Protein AF-A0A914XAK3-F1 (afdb_monomer)

Foldseek 3Di:
DDDWDKFADDDDDDDDPDDDDDPDPPPCVCVVDDDDAFFDDADQLFADQLQPVQVVFGKDKAWPAAAFDPPDPPGDGDTDIDITHDQLTGKHKDWLLNAALDDDVPDDRGDPVNDDSVLRIATEDEQEDPPVQAQAQALAADDLVSQVVSCVVNNHAAAAHEYEYEFNLLVCGSPNCSLQVHPCSNDADPVPSGGAGGGTYAHDLNNLVCCCVPHHYSAYEYCHSDNRGSRDDSNGTSSNVQSVVGHMYTHTHPD

Solvent-accessible surface area (backbone atoms only — not comparable to full-atom values): 14936 Å² total; per-residue (Å²): 133,88,77,87,43,74,50,70,74,85,72,91,74,80,92,70,99,66,87,81,76,93,74,79,73,57,99,58,58,67,78,79,49,88,86,72,77,35,68,59,84,84,45,76,70,49,62,68,72,56,30,80,78,49,67,77,49,59,44,42,81,45,75,76,40,79,46,72,45,86,93,47,90,85,64,45,74,43,79,44,67,50,74,47,67,56,77,88,43,64,48,31,66,44,36,26,55,71,42,63,86,68,84,56,90,88,60,80,72,44,47,64,92,71,58,57,71,72,58,58,40,41,52,41,48,78,44,70,56,60,74,92,46,35,81,47,74,26,62,46,50,45,42,56,67,55,54,52,54,48,26,75,76,75,46,74,74,53,67,53,23,28,38,34,39,37,34,53,34,54,80,28,66,87,36,58,42,66,43,41,27,24,96,51,58,79,45,51,37,90,88,79,52,41,59,71,53,39,18,30,34,23,49,20,47,72,26,50,56,47,39,55,76,73,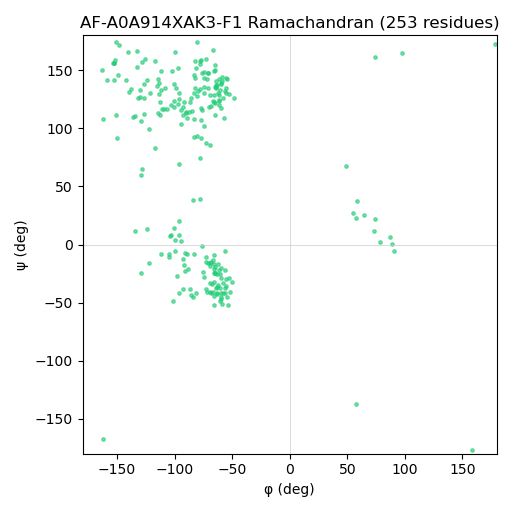36,43,62,28,27,44,25,11,24,33,94,42,44,43,20,36,75,65,43,93,90,66,35,40,57,45,60,38,18,68,71,63,28,37,34,35,26,28,43,72,104

Structure (mmCIF, N/CA/C/O backbone):
data_AF-A0A914XAK3-F1
#
_entry.id   AF-A0A914XAK3-F1
#
loop_
_atom_site.group_PDB
_atom_site.id
_atom_site.type_symbol
_atom_site.label_atom_id
_atom_site.label_alt_id
_atom_site.label_comp_id
_atom_site.label_asym_id
_atom_site.label_entity_id
_atom_site.label_seq_id
_atom_site.pdbx_PDB_ins_code
_atom_site.Cartn_x
_atom_site.Cartn_y
_atom_site.Cartn_z
_atom_site.occupancy
_atom_site.B_iso_or_equiv
_atom_site.auth_seq_id
_atom_site.auth_comp_id
_atom_site.auth_asym_id
_atom_site.auth_atom_id
_atom_site.pdbx_PDB_model_num
ATOM 1 N N . MET A 1 1 ? -26.786 5.198 -4.420 1.00 30.64 1 MET A N 1
ATOM 2 C CA . MET A 1 1 ? -26.666 3.847 -5.009 1.00 30.64 1 MET A CA 1
ATOM 3 C C . MET A 1 1 ? -25.263 3.366 -4.694 1.00 30.64 1 MET A C 1
ATOM 5 O O . MET A 1 1 ? -24.329 3.897 -5.277 1.00 30.64 1 MET A O 1
ATOM 9 N N . SER A 1 2 ? -25.117 2.474 -3.712 1.00 28.25 2 SER A N 1
ATOM 10 C CA . SER A 1 2 ? -23.830 1.848 -3.384 1.00 28.25 2 SER A CA 1
ATOM 11 C C . SER A 1 2 ? -23.398 0.983 -4.574 1.00 28.25 2 SER A C 1
ATOM 13 O O . SER A 1 2 ? -24.175 0.147 -5.040 1.00 28.25 2 SER A O 1
ATOM 15 N N . ARG A 1 3 ? -22.217 1.256 -5.138 1.00 35.81 3 ARG A N 1
ATOM 16 C CA . ARG A 1 3 ? -21.560 0.369 -6.104 1.00 35.81 3 ARG A CA 1
ATOM 17 C C . ARG A 1 3 ? -20.682 -0.571 -5.284 1.00 35.81 3 ARG A C 1
ATOM 19 O O . ARG A 1 3 ? -19.723 -0.107 -4.681 1.00 35.81 3 ARG A O 1
ATOM 26 N N . ALA A 1 4 ? -21.011 -1.859 -5.255 1.00 37.16 4 ALA A N 1
ATOM 27 C CA . ALA A 1 4 ? -20.112 -2.864 -4.703 1.00 37.16 4 ALA A CA 1
ATOM 28 C C . ALA A 1 4 ? -18.912 -3.010 -5.651 1.00 37.16 4 ALA A C 1
ATOM 30 O O . ALA A 1 4 ? -19.090 -3.347 -6.824 1.00 37.16 4 ALA A O 1
ATOM 31 N N . VAL A 1 5 ? -17.711 -2.708 -5.161 1.00 46.41 5 VAL A N 1
ATOM 32 C CA . VAL A 1 5 ? -16.455 -2.923 -5.886 1.00 46.41 5 VAL A CA 1
ATOM 33 C C . VAL A 1 5 ? -15.841 -4.204 -5.337 1.00 46.41 5 VAL A C 1
ATOM 35 O O . VAL A 1 5 ? -15.549 -4.297 -4.146 1.00 46.41 5 VAL A O 1
ATOM 38 N N . LEU A 1 6 ? -15.682 -5.210 -6.196 1.00 41.47 6 LEU A N 1
ATOM 39 C CA . LEU A 1 6 ? -14.951 -6.427 -5.862 1.00 41.47 6 LEU A CA 1
ATOM 40 C C . LEU A 1 6 ? -13.487 -6.217 -6.243 1.00 41.47 6 LEU A C 1
ATOM 42 O O . LEU A 1 6 ? -13.166 -6.097 -7.426 1.00 41.47 6 LEU A O 1
ATOM 46 N N . LEU A 1 7 ? -12.610 -6.183 -5.244 1.00 45.34 7 LEU A N 1
ATOM 47 C CA . LEU A 1 7 ? -11.170 -6.162 -5.464 1.00 45.34 7 LEU A CA 1
ATOM 48 C C . LEU A 1 7 ? -10.701 -7.587 -5.761 1.00 45.34 7 LEU A C 1
ATOM 50 O O . LEU A 1 7 ? -11.041 -8.527 -5.042 1.00 45.34 7 LEU A O 1
ATOM 54 N N . THR A 1 8 ? -9.908 -7.775 -6.811 1.00 43.12 8 THR A N 1
ATOM 55 C CA . THR A 1 8 ? -9.228 -9.049 -7.060 1.00 43.12 8 THR A CA 1
ATOM 56 C C . THR A 1 8 ? -7.782 -8.762 -7.428 1.00 43.12 8 THR A C 1
ATOM 58 O O . THR A 1 8 ? -7.510 -8.248 -8.511 1.00 43.12 8 THR A O 1
ATOM 61 N N . ALA A 1 9 ? -6.848 -9.117 -6.547 1.00 43.09 9 ALA A N 1
ATOM 62 C CA . ALA A 1 9 ? -5.445 -9.232 -6.922 1.00 43.09 9 ALA A CA 1
ATOM 63 C C . ALA A 1 9 ? -5.278 -10.524 -7.739 1.00 43.09 9 ALA A C 1
ATOM 65 O O . ALA A 1 9 ? -5.294 -11.628 -7.194 1.00 43.09 9 ALA A O 1
ATOM 66 N N . ILE A 1 10 ? -5.182 -10.413 -9.067 1.00 38.62 10 ILE A N 1
ATOM 67 C CA . ILE A 1 10 ? -4.944 -11.580 -9.928 1.00 38.62 10 ILE A CA 1
ATOM 68 C C . ILE A 1 10 ? -3.447 -11.909 -9.896 1.00 38.62 10 ILE A C 1
ATOM 70 O O . ILE A 1 10 ? -2.663 -11.390 -10.687 1.00 38.62 10 ILE A O 1
ATOM 74 N N . LEU A 1 11 ? -3.055 -12.810 -8.997 1.00 34.03 11 LEU A N 1
ATOM 75 C CA . LEU A 1 11 ? -1.806 -13.568 -9.094 1.00 34.03 11 LEU A CA 1
ATOM 76 C C . LEU A 1 11 ? -2.099 -14.888 -9.821 1.00 34.03 11 LEU A C 1
ATOM 78 O O . LEU A 1 11 ? -2.959 -15.663 -9.406 1.00 34.03 11 LEU A O 1
ATOM 82 N N . PHE A 1 12 ? -1.403 -15.148 -10.932 1.00 30.34 12 PHE A N 1
ATOM 83 C CA . PHE A 1 12 ? -1.502 -16.424 -11.645 1.00 30.34 12 PHE A CA 1
ATOM 84 C C . PHE A 1 12 ? -0.964 -17.560 -10.760 1.00 30.34 12 PHE A C 1
ATOM 86 O O . PHE A 1 12 ? 0.231 -17.639 -10.484 1.00 30.34 12 PHE A O 1
ATOM 93 N N . VAL A 1 13 ? -1.863 -18.446 -10.323 1.00 34.53 13 VAL A N 1
ATOM 94 C CA . VAL A 1 13 ? -1.562 -19.618 -9.489 1.00 34.53 13 VAL A CA 1
ATOM 95 C C . VAL A 1 13 ? -1.062 -20.779 -10.353 1.00 34.53 13 VAL A C 1
ATOM 97 O O . VAL A 1 13 ? -1.644 -21.107 -11.389 1.00 34.53 13 VAL A O 1
ATOM 100 N N . GLY A 1 14 ? 0.012 -21.427 -9.893 1.00 35.03 14 GLY A N 1
ATOM 101 C CA . GLY A 1 14 ? 0.484 -22.708 -10.410 1.00 35.03 14 GLY A CA 1
ATOM 102 C C . GLY A 1 14 ? -0.571 -23.807 -10.259 1.00 35.03 14 GLY A C 1
ATOM 103 O O . GLY A 1 14 ? -1.261 -23.904 -9.249 1.00 35.03 14 GLY A O 1
ATOM 104 N N . ALA A 1 15 ? -0.699 -24.645 -11.285 1.00 33.25 15 ALA A N 1
ATOM 105 C CA . ALA A 1 15 ? -1.691 -25.708 -11.341 1.00 33.25 15 ALA A CA 1
ATOM 106 C C . ALA A 1 15 ? -1.530 -26.708 -10.180 1.00 33.25 15 ALA A C 1
ATOM 108 O O . ALA A 1 15 ? -0.531 -27.421 -10.101 1.00 33.25 15 ALA A O 1
ATOM 109 N N . SER A 1 16 ? -2.547 -26.808 -9.323 1.00 36.56 16 SER A N 1
ATOM 110 C CA . SER A 1 16 ? -2.731 -27.940 -8.414 1.00 36.56 16 SER A CA 1
ATOM 111 C C . SER A 1 16 ? -3.979 -28.710 -8.830 1.00 36.56 16 SER A C 1
ATOM 113 O O . SER A 1 16 ? -5.074 -28.155 -8.924 1.00 36.56 16 SER A O 1
ATOM 115 N N . ALA A 1 17 ? -3.796 -29.998 -9.117 1.00 43.12 17 ALA A N 1
ATOM 116 C CA . ALA A 1 17 ? -4.856 -30.932 -9.460 1.00 43.12 17 ALA A CA 1
ATOM 117 C C . ALA A 1 17 ? -5.600 -31.369 -8.187 1.00 43.12 17 ALA A C 1
ATOM 119 O O . ALA A 1 17 ? -5.414 -32.481 -7.699 1.00 43.12 17 ALA A O 1
ATOM 120 N N . ALA A 1 18 ? -6.435 -30.489 -7.636 1.00 36.88 18 ALA A N 1
ATOM 121 C CA . ALA A 1 18 ? -7.419 -30.846 -6.618 1.00 36.88 18 ALA A CA 1
ATOM 122 C C . ALA A 1 18 ? -8.839 -30.674 -7.192 1.00 36.88 18 ALA A C 1
ATOM 124 O O . ALA A 1 18 ? -9.092 -29.707 -7.914 1.00 36.88 18 ALA A O 1
ATOM 125 N N . PRO A 1 19 ? -9.779 -31.597 -6.916 1.00 42.25 19 PRO A N 1
ATOM 126 C CA . PRO A 1 19 ? -11.143 -31.487 -7.417 1.00 42.25 19 PRO A CA 1
ATOM 127 C C . PRO A 1 19 ? -11.866 -30.314 -6.736 1.00 42.25 19 PRO A C 1
ATOM 129 O O . PRO A 1 19 ? -12.031 -30.292 -5.518 1.00 42.25 19 PRO A O 1
ATOM 132 N N . LEU A 1 20 ? -12.291 -29.338 -7.542 1.00 45.34 20 LEU A N 1
ATOM 133 C CA . LEU A 1 20 ? -13.086 -28.185 -7.114 1.00 45.34 20 LEU A CA 1
ATOM 134 C C . LEU A 1 20 ? -14.436 -28.648 -6.533 1.00 45.34 20 LEU A C 1
ATOM 136 O O . LEU A 1 20 ? -15.205 -29.334 -7.206 1.00 45.34 20 LEU A O 1
ATOM 140 N N . GLN A 1 21 ? -14.733 -28.256 -5.291 1.00 43.47 21 GLN A N 1
ATOM 141 C CA . GLN A 1 21 ? -16.073 -28.351 -4.694 1.00 43.47 21 GLN A CA 1
ATOM 142 C C . GLN A 1 21 ? -16.995 -27.261 -5.288 1.00 43.47 21 GLN A C 1
ATOM 144 O O . GLN A 1 21 ? -16.511 -26.180 -5.634 1.00 43.47 21 GLN A O 1
ATOM 149 N N . PRO A 1 22 ? -18.316 -27.496 -5.424 1.00 46.56 22 PRO A N 1
ATOM 150 C CA . PRO A 1 22 ? -19.200 -26.604 -6.163 1.00 46.56 22 PRO A CA 1
ATOM 151 C C . PRO A 1 22 ? -19.662 -25.420 -5.304 1.00 46.56 22 PRO A C 1
ATOM 153 O O . PRO A 1 22 ? -20.693 -25.465 -4.643 1.00 46.56 22 PRO A O 1
ATOM 156 N N . GLY A 1 23 ? -18.911 -24.326 -5.386 1.00 47.41 23 GLY A N 1
ATOM 157 C CA . GLY A 1 23 ? -19.429 -22.965 -5.280 1.00 47.41 23 GLY A CA 1
ATOM 158 C C . GLY A 1 23 ? -19.160 -22.285 -6.615 1.00 47.41 23 GLY A C 1
ATOM 159 O O . GLY A 1 23 ? -18.113 -21.675 -6.801 1.00 47.41 23 GLY A O 1
ATOM 160 N N . THR A 1 24 ? -20.028 -22.488 -7.608 1.00 45.69 24 THR A N 1
ATOM 161 C CA . THR A 1 24 ? -19.793 -21.983 -8.967 1.00 45.69 24 THR A CA 1
ATOM 162 C C . THR A 1 24 ? -19.973 -20.472 -9.012 1.00 45.69 24 THR A C 1
ATOM 164 O O . THR A 1 24 ? -21.041 -19.967 -9.354 1.00 45.69 24 THR A O 1
ATOM 167 N N . ILE A 1 25 ? -18.899 -19.744 -8.728 1.00 51.88 25 ILE A N 1
ATOM 168 C CA . ILE A 1 25 ? -18.665 -18.450 -9.355 1.00 51.88 25 ILE A CA 1
ATOM 169 C C . ILE A 1 25 ? -18.666 -18.732 -10.867 1.00 51.88 25 ILE A C 1
ATOM 171 O O . ILE A 1 25 ? -17.795 -19.441 -11.372 1.00 51.88 25 ILE A O 1
ATOM 175 N N . SER A 1 26 ? -19.709 -18.286 -11.579 1.00 54.38 26 SER A N 1
ATOM 176 C CA . SER A 1 26 ? -19.828 -18.463 -13.035 1.00 54.38 26 SER A CA 1
ATOM 177 C C . SER A 1 26 ? -18.519 -18.045 -13.695 1.00 54.38 26 SER A C 1
ATOM 179 O O . SER A 1 26 ? -18.104 -16.919 -13.483 1.00 54.38 26 SER A O 1
ATOM 181 N N . GLN A 1 27 ? -17.877 -18.880 -14.518 1.00 59.97 27 GLN A N 1
ATOM 182 C CA . GLN A 1 27 ? -16.571 -18.569 -15.140 1.00 59.97 27 GLN A CA 1
ATOM 183 C C . GLN A 1 27 ? -16.548 -17.265 -15.975 1.00 59.97 27 GLN A C 1
ATOM 185 O O . GLN A 1 27 ? -15.497 -16.844 -16.460 1.00 59.97 27 GLN A O 1
ATOM 190 N N . THR A 1 28 ? -17.699 -16.613 -16.147 1.00 68.00 28 THR A N 1
ATOM 191 C CA . THR A 1 28 ? -17.892 -15.374 -16.895 1.00 68.00 28 THR A CA 1
ATOM 192 C C . THR A 1 28 ? -18.540 -14.247 -16.086 1.00 68.00 28 THR A C 1
ATOM 194 O O . THR A 1 28 ? -18.981 -13.281 -16.701 1.00 68.00 28 THR A O 1
ATOM 197 N N . TRP A 1 29 ? -18.638 -14.331 -14.752 1.00 69.12 29 TRP A N 1
ATOM 198 C CA . TRP A 1 29 ? -19.256 -13.275 -13.922 1.00 69.12 29 TRP A CA 1
ATOM 199 C C . TRP A 1 29 ? -18.669 -11.885 -14.218 1.00 69.12 29 TRP A C 1
ATOM 201 O O . TRP A 1 29 ? -19.408 -10.922 -14.399 1.00 69.12 29 TRP A O 1
ATOM 211 N N . TRP A 1 30 ? -17.348 -11.824 -14.403 1.00 73.94 30 TRP A N 1
ATOM 212 C CA . TRP A 1 30 ? -16.592 -10.616 -14.725 1.00 73.94 30 TRP A CA 1
ATOM 213 C C . TRP A 1 30 ? -16.999 -9.976 -16.060 1.00 73.94 30 TRP A C 1
ATOM 215 O O . TRP A 1 30 ? -16.804 -8.782 -16.240 1.00 73.94 30 TRP A O 1
ATOM 225 N N . ARG A 1 31 ? -17.611 -10.725 -16.994 1.00 79.19 31 ARG A N 1
ATOM 226 C CA . ARG A 1 31 ? -18.107 -10.177 -18.275 1.00 79.19 31 ARG A CA 1
ATOM 227 C C . ARG A 1 31 ? -19.310 -9.253 -18.107 1.00 79.19 31 ARG A C 1
ATOM 229 O O . ARG A 1 31 ? -19.658 -8.539 -19.043 1.00 79.19 31 ARG A O 1
ATOM 236 N N . HIS A 1 32 ? -19.963 -9.301 -16.950 1.00 83.94 32 HIS A N 1
ATOM 237 C CA . HIS A 1 32 ? -21.088 -8.437 -16.600 1.00 83.94 32 HIS A CA 1
ATOM 238 C C . HIS A 1 32 ? -20.682 -7.323 -15.626 1.00 83.94 32 HIS A C 1
ATOM 240 O O . HIS A 1 32 ? -21.547 -6.597 -15.139 1.00 83.94 32 HIS A O 1
ATOM 246 N N . CYS A 1 33 ? -19.384 -7.184 -15.353 1.00 82.75 33 CYS A N 1
ATOM 247 C CA . CYS A 1 33 ? -18.815 -6.175 -14.474 1.00 82.75 33 CYS A CA 1
ATOM 248 C C . CYS A 1 33 ? -17.888 -5.248 -15.267 1.00 82.75 33 CYS A C 1
ATOM 250 O O . CYS A 1 33 ? -17.367 -5.605 -16.323 1.00 82.75 33 CYS A O 1
ATOM 252 N N . GLU A 1 34 ? -17.667 -4.055 -14.729 1.00 85.81 34 GLU A N 1
ATOM 253 C CA . GLU A 1 34 ? -16.548 -3.215 -15.140 1.00 85.81 34 GLU A CA 1
ATOM 254 C C . GLU A 1 34 ? -15.290 -3.713 -14.420 1.00 85.81 34 GLU A C 1
ATOM 256 O O . GLU A 1 34 ? -15.307 -3.899 -13.203 1.00 85.81 34 GLU A O 1
ATOM 261 N N . LEU A 1 35 ? -14.221 -3.973 -15.174 1.00 84.44 35 LEU A N 1
ATOM 262 C CA . LEU A 1 35 ? -12.917 -4.309 -14.609 1.00 84.44 35 LEU A CA 1
ATOM 263 C C . LEU A 1 35 ? -12.094 -3.029 -14.507 1.00 84.44 35 LEU A C 1
ATOM 265 O O . LEU A 1 35 ? -11.774 -2.420 -15.527 1.00 84.44 35 LEU A O 1
ATOM 269 N N . LEU A 1 36 ? -11.766 -2.642 -13.278 1.00 85.12 36 LEU A N 1
ATOM 270 C CA . LEU A 1 36 ? -10.930 -1.482 -12.995 1.00 85.12 36 LEU A CA 1
ATOM 271 C C . LEU A 1 36 ? -9.488 -1.937 -12.790 1.00 85.12 36 LEU A C 1
ATOM 273 O O . LEU A 1 36 ? -9.212 -2.808 -11.965 1.00 85.12 36 LEU A O 1
ATOM 277 N N . ASP A 1 37 ? -8.572 -1.343 -13.551 1.00 85.69 37 ASP A N 1
ATOM 278 C CA . ASP A 1 37 ? -7.144 -1.526 -13.329 1.00 85.69 37 ASP A CA 1
ATOM 279 C C . ASP A 1 37 ? -6.670 -0.577 -12.227 1.00 85.69 37 ASP A C 1
ATOM 281 O O . ASP A 1 37 ? -6.573 0.643 -12.412 1.00 85.69 37 ASP A O 1
ATOM 285 N N . MET A 1 38 ? -6.371 -1.170 -11.078 1.00 87.25 38 MET A N 1
ATOM 286 C CA . MET A 1 38 ? -5.862 -0.471 -9.909 1.00 87.25 38 MET A CA 1
ATOM 287 C C . MET A 1 38 ? -4.330 -0.525 -9.800 1.00 87.25 38 MET A C 1
ATOM 289 O O . MET A 1 38 ? -3.766 -0.129 -8.785 1.00 87.25 38 MET A O 1
ATOM 293 N N . THR A 1 39 ? -3.627 -1.018 -10.816 1.00 87.81 39 THR A N 1
ATOM 294 C CA . THR A 1 39 ? -2.175 -1.202 -10.767 1.00 87.81 39 THR A CA 1
ATOM 295 C C . THR A 1 39 ? -1.455 -0.070 -11.490 1.00 87.81 39 THR A C 1
ATOM 297 O O . THR A 1 39 ? -1.849 0.361 -12.575 1.00 87.81 39 THR A O 1
ATOM 300 N N . TYR A 1 40 ? -0.363 0.419 -10.907 1.00 86.56 40 TYR A N 1
ATOM 301 C CA . TYR A 1 40 ? 0.550 1.298 -11.626 1.00 86.56 40 TYR A CA 1
ATOM 302 C C . TYR A 1 40 ? 1.520 0.494 -12.493 1.00 86.56 40 TYR A C 1
ATOM 304 O O . TYR A 1 40 ? 2.020 -0.557 -12.095 1.00 86.56 40 TYR A O 1
ATOM 312 N N . SER A 1 41 ? 1.844 1.018 -13.678 1.00 87.31 41 SER A N 1
ATOM 313 C CA . SER A 1 41 ? 2.895 0.432 -14.515 1.00 87.31 41 SER A CA 1
ATOM 314 C C . SER A 1 41 ? 4.247 0.492 -13.805 1.00 87.31 41 SER A C 1
ATOM 316 O O . SER A 1 41 ? 4.653 1.560 -13.349 1.00 87.31 41 SER A O 1
ATOM 318 N N . LEU A 1 42 ? 4.955 -0.638 -13.769 1.00 88.50 42 LEU A N 1
ATOM 319 C CA . LEU A 1 42 ? 6.314 -0.707 -13.240 1.00 88.50 42 LEU A CA 1
ATOM 320 C C . LEU A 1 42 ? 7.329 -0.276 -14.302 1.00 88.50 42 LEU A C 1
ATOM 322 O O . LEU A 1 42 ? 7.328 -0.769 -15.433 1.00 88.50 42 LEU A O 1
ATOM 326 N N . SER A 1 43 ? 8.217 0.629 -13.916 1.00 87.00 43 SER A N 1
ATOM 327 C CA . SER A 1 43 ? 9.337 1.106 -14.724 1.00 87.00 43 SER A CA 1
ATOM 328 C C . SER A 1 43 ? 10.494 1.541 -13.824 1.00 87.00 43 SER A C 1
ATOM 330 O O . SER A 1 43 ? 10.367 1.613 -12.604 1.00 87.00 43 SER A O 1
ATOM 332 N N . ASN A 1 44 ? 11.627 1.883 -14.430 1.00 85.75 44 ASN A N 1
ATOM 333 C CA . ASN A 1 44 ? 12.753 2.512 -13.735 1.00 85.75 44 ASN A CA 1
ATOM 334 C C . ASN A 1 44 ? 12.440 3.925 -13.194 1.00 85.75 44 ASN A C 1
ATOM 336 O O . ASN A 1 44 ? 13.252 4.483 -12.465 1.00 85.75 44 ASN A O 1
ATOM 340 N N . GLU A 1 45 ? 11.292 4.502 -13.556 1.00 84.19 45 GLU A N 1
ATOM 341 C CA . GLU A 1 45 ? 10.799 5.806 -13.089 1.00 84.19 45 GLU A CA 1
ATOM 342 C C . GLU A 1 45 ? 9.756 5.658 -11.969 1.00 84.19 45 GLU A C 1
ATOM 344 O O . GLU A 1 45 ? 9.296 6.646 -11.398 1.00 84.19 45 GLU A O 1
ATOM 349 N N . THR A 1 46 ? 9.356 4.422 -11.657 1.00 87.38 46 THR A N 1
ATOM 350 C CA . THR A 1 46 ? 8.436 4.143 -10.556 1.00 87.38 46 THR A CA 1
ATOM 351 C C . THR A 1 46 ? 9.045 4.607 -9.237 1.00 87.38 46 THR A C 1
ATOM 353 O O . THR A 1 46 ? 10.208 4.335 -8.937 1.00 87.38 46 THR A O 1
ATOM 356 N N . THR A 1 47 ? 8.240 5.324 -8.452 1.00 86.62 47 THR A N 1
ATOM 357 C CA . THR A 1 47 ? 8.683 5.906 -7.185 1.00 86.62 47 THR A CA 1
ATOM 358 C C . THR A 1 47 ? 9.080 4.820 -6.185 1.00 86.62 47 THR A C 1
ATOM 360 O O . THR A 1 47 ? 8.388 3.816 -6.022 1.00 86.62 47 THR A O 1
ATOM 363 N N . ILE A 1 48 ? 10.196 5.055 -5.495 1.00 84.31 48 ILE A N 1
ATOM 364 C CA . ILE A 1 48 ? 10.757 4.185 -4.459 1.00 84.31 48 ILE A CA 1
ATOM 365 C C . ILE A 1 48 ? 10.695 4.915 -3.121 1.00 84.31 48 ILE A C 1
ATOM 367 O O . ILE A 1 48 ? 10.971 6.113 -3.057 1.00 84.31 48 ILE A O 1
ATOM 371 N N . VAL A 1 49 ? 10.413 4.189 -2.035 1.00 82.19 49 VAL A N 1
ATOM 372 C CA . VAL A 1 49 ? 10.612 4.721 -0.681 1.00 82.19 49 VAL A CA 1
ATOM 373 C C . VAL A 1 49 ? 12.105 5.037 -0.515 1.00 82.19 49 VAL A C 1
ATOM 375 O O . VAL A 1 49 ? 12.919 4.114 -0.617 1.00 82.19 49 VAL A O 1
ATOM 378 N N . PRO A 1 50 ? 12.508 6.292 -0.239 1.00 79.94 50 PRO A N 1
ATOM 379 C CA . PRO A 1 50 ? 13.898 6.729 -0.384 1.00 79.94 50 PRO A CA 1
ATOM 380 C C . PRO A 1 50 ? 14.831 6.277 0.759 1.00 79.94 50 PRO A C 1
ATOM 382 O O . PRO A 1 50 ? 15.730 6.990 1.185 1.00 79.94 50 PRO A O 1
ATOM 385 N N . ILE A 1 51 ? 14.675 5.053 1.258 1.00 80.62 51 ILE A N 1
ATOM 386 C CA . ILE A 1 51 ? 15.563 4.452 2.253 1.00 80.62 51 ILE A CA 1
ATOM 387 C C . ILE A 1 51 ? 16.912 4.120 1.599 1.00 80.62 51 ILE A C 1
ATOM 389 O O . ILE A 1 51 ? 16.978 3.515 0.528 1.00 80.62 51 ILE A O 1
ATOM 393 N N . LYS A 1 52 ? 18.020 4.450 2.278 1.00 73.94 52 LYS A N 1
ATOM 394 C CA . LYS A 1 52 ? 19.401 4.323 1.758 1.00 73.94 52 LYS A CA 1
ATOM 395 C C . LYS A 1 52 ? 19.743 2.949 1.160 1.00 73.94 52 LYS A C 1
ATOM 397 O O . LYS A 1 52 ? 20.579 2.858 0.261 1.00 73.94 52 LYS A O 1
ATOM 402 N N . ASN A 1 53 ? 19.158 1.873 1.683 1.00 75.75 53 ASN A N 1
ATOM 403 C CA . ASN A 1 53 ? 19.380 0.521 1.165 1.00 75.75 53 ASN A CA 1
ATOM 404 C C . ASN A 1 53 ? 18.412 0.126 0.042 1.00 75.75 53 ASN A C 1
ATOM 406 O O . ASN A 1 53 ? 18.760 -0.763 -0.723 1.00 75.75 53 ASN A O 1
ATOM 410 N N . TYR A 1 54 ? 17.256 0.783 -0.080 1.00 76.75 54 TYR A N 1
ATOM 411 C CA . TYR A 1 54 ? 16.229 0.474 -1.081 1.00 76.75 54 TYR A CA 1
ATOM 412 C C . TYR A 1 54 ? 16.563 1.107 -2.430 1.00 76.75 54 TYR A C 1
ATOM 414 O O . TYR A 1 54 ? 16.511 0.440 -3.456 1.00 76.75 54 TYR A O 1
ATOM 422 N N . ILE A 1 55 ? 17.043 2.357 -2.426 1.00 74.06 55 ILE A N 1
ATOM 423 C CA . ILE A 1 55 ? 17.445 3.091 -3.644 1.00 74.06 55 ILE A CA 1
ATOM 424 C C . ILE A 1 55 ? 18.516 2.334 -4.460 1.00 74.06 55 ILE A C 1
ATOM 426 O O . ILE A 1 55 ? 18.663 2.547 -5.659 1.00 74.06 55 ILE A O 1
ATOM 430 N N . LYS A 1 56 ? 19.263 1.418 -3.830 1.00 79.06 56 LYS A N 1
ATOM 431 C CA . LYS A 1 56 ? 20.278 0.587 -4.497 1.00 79.06 56 LYS A CA 1
ATOM 432 C C . LYS A 1 56 ? 19.695 -0.481 -5.427 1.00 79.06 56 LYS A C 1
ATOM 434 O O . LYS A 1 56 ? 20.453 -1.036 -6.216 1.00 79.06 56 LYS A O 1
ATOM 439 N N . TYR A 1 57 ? 18.404 -0.783 -5.311 1.00 83.81 57 TYR A N 1
ATOM 440 C CA . TYR A 1 57 ? 17.740 -1.865 -6.033 1.00 83.81 57 TYR A CA 1
ATOM 441 C C . TYR A 1 57 ? 16.484 -1.344 -6.751 1.00 83.81 57 TYR A C 1
ATOM 443 O O . TYR A 1 57 ? 15.368 -1.713 -6.381 1.00 83.81 57 TYR A O 1
ATOM 451 N N . PRO A 1 58 ? 16.633 -0.451 -7.750 1.00 85.00 58 PRO A N 1
ATOM 452 C CA . PRO A 1 58 ? 15.498 0.011 -8.537 1.00 85.00 58 PRO A CA 1
ATOM 453 C C . PRO A 1 58 ? 14.917 -1.126 -9.385 1.00 85.00 58 PRO A C 1
ATOM 455 O O . PRO A 1 58 ? 15.543 -2.172 -9.575 1.00 85.00 58 PRO A O 1
ATOM 458 N N . PHE A 1 59 ? 13.730 -0.898 -9.946 1.00 89.81 59 PHE A N 1
ATOM 459 C CA . PHE A 1 59 ? 13.209 -1.794 -10.966 1.00 89.81 59 PHE A CA 1
ATOM 460 C C . PHE A 1 59 ? 14.070 -1.739 -12.224 1.00 89.81 59 PHE A C 1
ATOM 462 O O . PHE A 1 59 ? 14.317 -0.674 -12.795 1.00 89.81 59 PHE A O 1
ATOM 469 N N . GLU A 1 60 ? 14.481 -2.910 -12.690 1.00 91.44 60 GLU A N 1
ATOM 470 C CA . GLU A 1 60 ? 15.260 -3.062 -13.910 1.00 91.44 60 GLU A CA 1
ATOM 471 C C . GLU A 1 60 ? 14.576 -4.068 -14.823 1.00 91.44 60 GLU A C 1
ATOM 473 O O . GLU A 1 60 ? 14.358 -5.206 -14.424 1.00 91.44 60 GLU A O 1
ATOM 478 N N . LEU A 1 61 ? 14.299 -3.684 -16.070 1.00 91.50 61 LEU A N 1
ATOM 479 C CA . LEU A 1 61 ? 13.853 -4.597 -17.121 1.00 91.50 61 LEU A CA 1
ATOM 480 C C . LEU A 1 61 ? 14.949 -4.703 -18.180 1.00 91.50 61 LEU A C 1
ATOM 482 O O . LEU A 1 61 ? 15.214 -3.754 -18.916 1.00 91.50 61 LEU A O 1
ATOM 486 N N . THR A 1 62 ? 15.585 -5.868 -18.276 1.00 93.00 62 THR A N 1
ATOM 487 C CA . THR A 1 62 ? 16.620 -6.135 -19.281 1.00 93.00 62 THR A CA 1
ATOM 488 C C . THR A 1 62 ? 16.071 -7.069 -20.357 1.00 93.00 62 THR A C 1
ATOM 490 O O . THR A 1 62 ? 15.781 -8.231 -20.054 1.00 93.00 62 THR A O 1
ATOM 493 N N . PRO A 1 63 ? 15.967 -6.629 -21.623 1.00 93.00 63 PRO A N 1
ATOM 494 C CA . PRO A 1 63 ? 15.654 -7.528 -22.725 1.00 93.00 63 PRO A CA 1
ATOM 495 C C . PRO A 1 63 ? 16.747 -8.596 -22.871 1.00 93.00 63 PRO A C 1
ATOM 497 O O . PRO A 1 63 ? 17.930 -8.275 -22.956 1.00 93.00 63 PRO A O 1
ATOM 500 N N . LEU A 1 64 ? 16.350 -9.865 -22.910 1.00 93.06 64 LEU A N 1
ATOM 501 C CA . LEU A 1 64 ? 17.213 -11.003 -23.238 1.00 93.06 64 LEU A CA 1
ATOM 502 C C . LEU A 1 64 ? 17.150 -11.321 -24.734 1.00 93.06 64 LEU A C 1
ATOM 504 O O . LEU A 1 64 ? 18.163 -11.632 -25.352 1.00 93.06 64 LEU A O 1
ATOM 508 N N . VAL A 1 65 ? 15.958 -11.202 -25.320 1.00 91.38 65 VAL A N 1
ATOM 509 C CA . VAL A 1 65 ? 15.723 -11.266 -26.765 1.00 91.38 65 VAL A CA 1
ATOM 510 C C . VAL A 1 65 ? 14.729 -10.173 -27.119 1.00 91.38 65 VAL A C 1
ATOM 512 O O . VAL A 1 65 ? 13.726 -10.023 -26.428 1.00 91.38 65 VAL A O 1
ATOM 515 N N . LYS A 1 66 ? 14.988 -9.408 -28.180 1.00 92.75 66 LYS A N 1
ATOM 516 C CA . LYS A 1 66 ? 14.048 -8.413 -28.707 1.00 92.75 66 LYS A CA 1
ATOM 517 C C . LYS A 1 66 ? 14.254 -8.256 -30.207 1.00 92.75 66 LYS A C 1
ATOM 519 O O . LYS A 1 66 ? 15.085 -7.459 -30.638 1.00 92.75 66 LYS A O 1
ATOM 524 N N . GLY A 1 67 ? 13.522 -9.028 -31.001 1.00 91.94 67 GLY A N 1
ATOM 525 C CA . GLY A 1 67 ? 13.624 -8.955 -32.455 1.00 91.94 67 GLY A CA 1
ATOM 526 C C . GLY A 1 67 ? 13.147 -10.204 -33.181 1.00 91.94 67 GLY A C 1
ATOM 527 O O . GLY A 1 67 ? 12.676 -11.166 -32.577 1.00 91.94 67 GLY A O 1
ATOM 528 N N . MET A 1 68 ? 13.294 -10.163 -34.503 1.00 90.69 68 MET A N 1
ATOM 529 C CA . MET A 1 68 ? 13.052 -11.308 -35.378 1.00 90.69 68 MET A CA 1
ATOM 530 C C . MET A 1 68 ? 14.057 -12.417 -35.067 1.00 90.69 68 MET A C 1
ATOM 532 O O . MET A 1 68 ? 15.249 -12.136 -34.931 1.00 90.69 68 MET A O 1
ATOM 536 N N . VAL A 1 69 ? 13.592 -13.662 -34.973 1.00 85.19 69 VAL A N 1
ATOM 537 C CA . VAL A 1 69 ? 14.453 -14.831 -34.752 1.00 85.19 69 VAL A CA 1
ATOM 538 C C . VAL A 1 69 ? 14.847 -15.431 -36.106 1.00 85.19 69 VAL A C 1
ATOM 540 O O . VAL A 1 69 ? 13.984 -15.988 -36.789 1.00 85.19 69 VAL A O 1
ATOM 543 N N . PRO A 1 70 ? 16.128 -15.357 -36.518 1.00 82.81 70 PRO A N 1
ATOM 544 C CA . PRO A 1 70 ? 16.552 -15.918 -37.796 1.00 82.81 70 PRO A CA 1
ATOM 545 C C . PRO A 1 70 ? 16.380 -17.443 -37.825 1.00 82.81 70 PRO A C 1
ATOM 547 O O . PRO A 1 70 ? 16.745 -18.130 -36.871 1.00 82.81 70 PRO A O 1
ATOM 550 N N . GLY A 1 71 ? 15.877 -17.983 -38.938 1.00 80.94 71 GLY A N 1
ATOM 551 C CA . GLY A 1 71 ? 15.835 -19.432 -39.184 1.00 80.94 71 GLY A CA 1
ATOM 552 C C . GLY A 1 71 ? 14.610 -20.178 -38.637 1.00 80.94 71 GLY A C 1
ATOM 553 O O . GLY A 1 71 ? 14.565 -21.402 -38.745 1.00 80.94 71 GLY A O 1
ATOM 554 N N . VAL A 1 72 ? 13.607 -19.477 -38.097 1.00 78.44 72 VAL A N 1
ATOM 555 C CA . VAL A 1 72 ? 12.304 -20.063 -37.731 1.00 78.44 72 VAL A CA 1
ATOM 556 C C . VAL A 1 72 ? 11.307 -19.835 -38.879 1.00 78.44 72 VAL A C 1
ATOM 558 O O . VAL A 1 72 ? 11.189 -18.699 -39.340 1.00 78.44 72 VAL A O 1
ATOM 561 N N . PRO A 1 73 ? 10.575 -20.864 -39.359 1.00 68.81 73 PRO A N 1
ATOM 562 C CA . PRO A 1 73 ? 9.552 -20.679 -40.388 1.00 68.81 73 PRO A CA 1
ATOM 563 C C . PRO A 1 73 ? 8.519 -19.621 -39.970 1.00 68.81 73 PRO A C 1
ATOM 565 O O . PRO A 1 73 ? 8.017 -19.667 -38.849 1.00 68.81 73 PRO A O 1
ATOM 568 N N . ASN A 1 74 ? 8.176 -18.713 -40.890 1.00 73.69 74 ASN A N 1
ATOM 569 C CA . ASN A 1 74 ? 7.258 -17.574 -40.710 1.00 73.69 74 ASN A CA 1
ATOM 570 C C . ASN A 1 74 ? 7.786 -16.380 -39.895 1.00 73.69 74 ASN A C 1
ATOM 572 O O . ASN A 1 74 ? 6.966 -15.604 -39.413 1.00 73.69 74 ASN A O 1
ATOM 576 N N . ASP A 1 75 ? 9.109 -16.207 -39.767 1.00 69.94 75 ASP A N 1
ATOM 577 C CA . ASP A 1 75 ? 9.731 -14.988 -39.225 1.00 69.94 75 ASP A CA 1
ATOM 578 C C . ASP A 1 75 ? 9.088 -14.541 -37.899 1.00 69.94 75 ASP A C 1
ATOM 580 O O . ASP A 1 75 ? 8.396 -13.529 -37.793 1.00 69.94 75 ASP A O 1
ATOM 584 N N . TYR A 1 76 ? 9.285 -15.342 -36.855 1.00 84.81 76 TYR A N 1
ATOM 585 C CA . TYR A 1 76 ? 8.708 -15.064 -35.546 1.00 84.81 76 TYR A CA 1
ATOM 586 C C . TYR A 1 76 ? 9.447 -13.912 -34.837 1.00 84.81 76 TYR A C 1
ATOM 588 O O . TYR A 1 76 ? 10.677 -13.927 -34.718 1.00 84.81 76 TYR A O 1
ATOM 596 N N . TYR A 1 77 ? 8.700 -12.926 -34.327 1.00 89.94 77 TYR A N 1
ATOM 597 C CA . TYR A 1 77 ? 9.224 -11.879 -33.445 1.00 89.94 77 TYR A CA 1
ATOM 598 C C . TYR A 1 77 ? 9.200 -12.357 -31.992 1.00 89.94 77 TYR A C 1
ATOM 600 O O . TYR A 1 77 ? 8.137 -12.673 -31.456 1.00 89.94 77 TYR A O 1
ATOM 608 N N . LEU A 1 78 ? 10.358 -12.366 -31.331 1.00 91.19 78 LEU A N 1
ATOM 609 C CA . LEU A 1 78 ? 10.486 -12.760 -29.932 1.00 91.19 78 LEU A CA 1
ATOM 610 C C . LEU A 1 78 ? 10.887 -11.562 -29.067 1.00 91.19 78 LEU A C 1
ATOM 612 O O . LEU A 1 78 ? 11.873 -10.876 -29.345 1.00 91.19 78 LEU A O 1
ATOM 616 N N . HIS A 1 79 ? 10.142 -11.353 -27.980 1.00 92.81 79 HIS A N 1
ATOM 617 C CA . HIS A 1 79 ? 10.513 -10.437 -26.908 1.00 92.81 79 HIS A CA 1
ATOM 618 C C . HIS A 1 79 ? 10.473 -11.174 -25.570 1.00 92.81 79 HIS A C 1
ATOM 620 O O . HIS A 1 79 ? 9.413 -11.580 -25.106 1.00 92.81 79 HIS A O 1
ATOM 626 N N . VAL A 1 80 ? 11.645 -11.366 -24.974 1.00 93.62 80 VAL A N 1
ATOM 627 C CA . VAL A 1 80 ? 11.831 -11.997 -23.663 1.00 93.62 80 VAL A CA 1
ATOM 628 C C . VAL A 1 80 ? 12.719 -11.077 -22.852 1.00 93.62 80 VAL A C 1
ATOM 630 O O . VAL A 1 80 ? 13.755 -10.638 -23.348 1.00 93.62 80 VAL A O 1
ATOM 633 N N . GLY A 1 81 ? 12.339 -10.797 -21.611 1.00 93.38 81 GLY A N 1
ATOM 634 C CA . GLY A 1 81 ? 13.129 -9.998 -20.682 1.00 93.38 81 GLY A CA 1
ATOM 635 C C . GLY A 1 81 ? 13.365 -10.728 -19.367 1.00 93.38 81 GLY A C 1
ATOM 636 O O . GLY A 1 81 ? 12.624 -11.641 -19.012 1.00 93.38 81 GLY A O 1
ATOM 637 N N . LYS A 1 82 ? 14.394 -10.298 -18.641 1.00 94.75 82 LYS A N 1
ATOM 638 C CA . LYS A 1 82 ? 14.522 -10.510 -17.195 1.00 9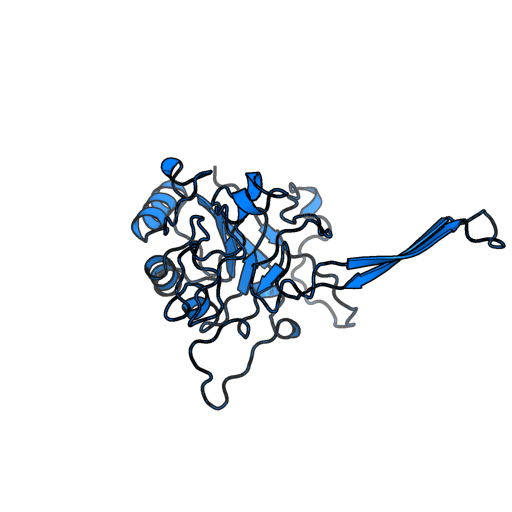4.75 82 LYS A CA 1
ATOM 639 C C . LYS A 1 82 ? 14.159 -9.211 -16.488 1.00 94.75 82 LYS A C 1
ATOM 641 O O . LYS A 1 82 ? 14.431 -8.139 -17.033 1.00 94.75 82 LYS A O 1
ATOM 646 N N . PHE A 1 83 ? 13.619 -9.304 -15.280 1.00 92.69 83 PHE A N 1
ATOM 647 C CA . PHE A 1 83 ? 13.433 -8.135 -14.431 1.00 92.69 83 PHE A CA 1
ATOM 648 C C . PHE A 1 83 ? 14.023 -8.341 -13.033 1.00 92.69 83 PHE A C 1
ATOM 650 O O . PHE A 1 83 ? 14.212 -9.477 -12.598 1.00 92.69 83 PHE A O 1
ATOM 657 N N . CYS A 1 84 ? 14.335 -7.237 -12.361 1.00 90.38 84 CYS A N 1
ATOM 658 C CA . CYS A 1 84 ? 14.706 -7.162 -10.951 1.00 90.38 84 CYS A CA 1
ATOM 659 C C . CYS A 1 84 ? 13.792 -6.131 -10.281 1.00 90.38 84 CYS A C 1
ATOM 661 O O . CYS A 1 84 ? 13.517 -5.094 -10.880 1.00 90.38 84 CYS A O 1
ATOM 663 N N . SER A 1 85 ? 13.305 -6.425 -9.078 1.00 88.69 85 SER A N 1
ATOM 664 C CA . SER A 1 85 ? 12.458 -5.530 -8.287 1.00 88.69 85 SER A CA 1
ATOM 665 C C . SER A 1 85 ? 12.623 -5.845 -6.805 1.00 88.69 85 SER A C 1
ATOM 667 O O . SER A 1 85 ? 12.959 -6.973 -6.443 1.00 88.69 85 SER A O 1
ATOM 669 N N . MET A 1 86 ? 12.336 -4.865 -5.952 1.00 89.19 86 MET A N 1
ATOM 670 C CA . MET A 1 86 ? 12.047 -5.119 -4.540 1.00 89.19 86 MET A CA 1
ATOM 671 C C . MET A 1 86 ? 10.617 -5.655 -4.381 1.00 89.19 86 MET A C 1
ATOM 673 O O . MET A 1 86 ? 9.781 -5.434 -5.258 1.00 89.19 86 MET A O 1
ATOM 677 N N . GLU A 1 87 ? 10.343 -6.326 -3.257 1.00 88.12 87 GLU A N 1
ATOM 678 C CA . GLU A 1 87 ? 8.992 -6.787 -2.886 1.00 88.12 87 GLU A CA 1
ATOM 679 C C . GLU A 1 87 ? 8.032 -5.601 -2.689 1.00 88.12 87 GLU A C 1
ATOM 681 O O . GLU A 1 87 ? 6.915 -5.611 -3.196 1.00 88.12 87 GLU A O 1
ATOM 686 N N . HIS A 1 88 ? 8.511 -4.539 -2.034 1.00 88.75 88 HIS A N 1
ATOM 687 C CA . HIS A 1 88 ? 7.747 -3.329 -1.722 1.00 88.75 88 HIS A CA 1
ATOM 688 C C . HIS A 1 88 ? 7.989 -2.238 -2.771 1.00 88.75 88 HIS A C 1
ATOM 690 O O . HIS A 1 88 ? 8.692 -1.254 -2.524 1.00 88.75 88 HIS A O 1
ATOM 696 N N . PHE A 1 89 ? 7.490 -2.458 -3.989 1.00 86.69 89 PHE A N 1
ATOM 697 C CA . PHE A 1 89 ? 7.730 -1.576 -5.132 1.00 86.69 89 PHE A CA 1
ATOM 698 C C . PHE A 1 89 ? 6.481 -1.392 -5.995 1.00 86.69 89 PHE A C 1
ATOM 700 O O . PHE A 1 89 ? 5.849 -2.362 -6.405 1.00 86.69 89 PHE A O 1
ATOM 707 N N . GLY A 1 90 ? 6.154 -0.137 -6.317 1.00 88.62 90 GLY A N 1
ATOM 708 C CA . GLY A 1 90 ? 4.948 0.201 -7.071 1.00 88.62 90 GLY A CA 1
ATOM 709 C C . GLY A 1 90 ? 3.680 -0.296 -6.378 1.00 88.62 90 GLY A C 1
ATOM 710 O O . GLY A 1 90 ? 3.555 -0.172 -5.160 1.00 88.62 90 GLY A O 1
ATOM 711 N N . THR A 1 91 ? 2.747 -0.859 -7.149 1.00 90.44 91 THR A N 1
ATOM 712 C CA . THR A 1 91 ? 1.569 -1.519 -6.578 1.00 90.44 91 THR A CA 1
ATOM 713 C C . THR A 1 91 ? 1.948 -2.888 -6.015 1.00 90.44 91 THR A C 1
ATOM 715 O O . THR A 1 91 ? 2.359 -3.760 -6.780 1.00 90.44 91 THR A O 1
ATOM 718 N N . HIS A 1 92 ? 1.821 -3.089 -4.702 1.00 90.00 92 HIS A N 1
ATOM 719 C CA . HIS A 1 92 ? 2.323 -4.289 -4.024 1.00 90.00 92 HIS A CA 1
ATOM 720 C C . HIS A 1 92 ? 1.485 -4.696 -2.807 1.00 90.00 92 HIS A C 1
ATOM 722 O O . HIS A 1 92 ? 0.582 -3.970 -2.384 1.00 90.00 92 HIS A O 1
ATOM 728 N N . LEU A 1 93 ? 1.802 -5.880 -2.271 1.00 89.25 93 LEU A N 1
ATOM 729 C CA . LEU A 1 93 ? 1.202 -6.444 -1.068 1.00 89.25 93 LEU A CA 1
ATOM 730 C C . LEU A 1 93 ? 2.224 -6.502 0.065 1.00 89.25 93 LEU A C 1
ATOM 732 O O . LEU A 1 93 ? 3.309 -7.053 -0.132 1.00 89.25 93 LEU A O 1
ATOM 736 N N . ASP A 1 94 ? 1.840 -6.046 1.254 1.00 88.75 94 ASP A N 1
ATOM 737 C CA . ASP A 1 94 ? 2.610 -6.315 2.468 1.00 88.75 94 ASP A CA 1
ATOM 738 C C . ASP A 1 94 ? 2.002 -7.511 3.196 1.00 88.75 94 ASP A C 1
ATOM 740 O O . ASP A 1 94 ? 0.827 -7.513 3.575 1.00 88.75 94 ASP A O 1
ATOM 744 N N . ALA A 1 95 ? 2.819 -8.545 3.387 1.00 87.75 95 ALA A N 1
ATOM 745 C CA . ALA A 1 95 ? 2.451 -9.702 4.189 1.00 87.75 95 ALA A CA 1
ATOM 746 C C . ALA A 1 95 ? 2.567 -9.383 5.695 1.00 87.75 95 ALA A C 1
ATOM 748 O O . ALA A 1 95 ? 3.336 -8.498 6.081 1.00 87.75 95 ALA A O 1
ATOM 749 N N . PRO A 1 96 ? 1.876 -10.126 6.580 1.00 85.12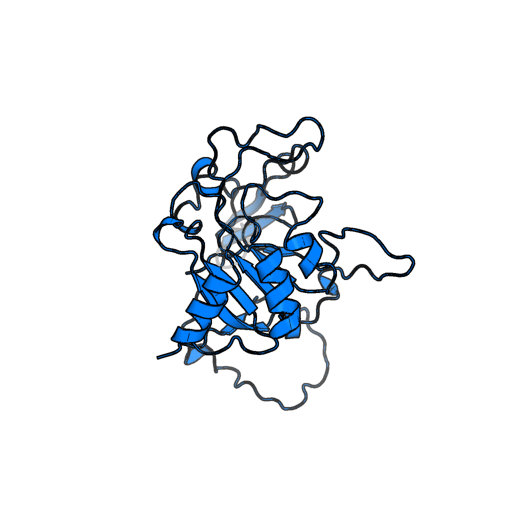 96 PRO A N 1
ATOM 750 C CA . PRO A 1 96 ? 1.923 -9.896 8.028 1.00 85.12 96 PRO A CA 1
ATOM 751 C C . PRO A 1 96 ? 3.325 -9.848 8.648 1.00 85.12 96 PRO A C 1
ATOM 753 O O . PRO A 1 96 ? 3.549 -9.178 9.655 1.00 85.12 96 PRO A O 1
ATOM 756 N N . ASN A 1 97 ? 4.299 -10.545 8.060 1.00 86.50 97 ASN A N 1
ATOM 757 C CA . ASN A 1 97 ? 5.685 -10.511 8.520 1.00 86.50 97 ASN A CA 1
ATOM 758 C C . ASN A 1 97 ? 6.461 -9.235 8.126 1.00 86.50 97 ASN A C 1
ATOM 760 O O . ASN A 1 97 ? 7.631 -9.127 8.493 1.00 86.50 97 ASN A O 1
ATOM 764 N N . HIS A 1 98 ? 5.853 -8.291 7.402 1.00 88.06 98 HIS A N 1
ATOM 765 C CA . HIS A 1 98 ? 6.519 -7.089 6.899 1.00 88.06 98 HIS A CA 1
ATOM 766 C C . HIS A 1 98 ? 6.966 -6.141 8.025 1.00 88.06 98 HIS A C 1
ATOM 768 O O . HIS A 1 98 ? 8.136 -5.760 8.096 1.00 88.06 98 HIS A O 1
ATOM 774 N N . VAL A 1 99 ? 6.055 -5.783 8.939 1.00 83.69 99 VAL A N 1
ATOM 775 C CA . VAL A 1 99 ? 6.332 -4.860 10.053 1.00 83.69 99 VAL A CA 1
ATOM 776 C C . VAL A 1 99 ? 5.728 -5.403 11.340 1.00 83.69 99 VAL A C 1
ATOM 778 O O . VAL A 1 99 ? 4.517 -5.382 11.536 1.00 83.69 99 VAL A O 1
ATOM 781 N N . LEU A 1 100 ? 6.587 -5.842 12.260 1.00 77.25 100 LEU A N 1
ATOM 782 C CA . LEU A 1 100 ? 6.183 -6.347 13.571 1.00 77.25 100 LEU A CA 1
ATOM 783 C C . LEU A 1 100 ? 6.846 -5.527 14.675 1.00 77.25 100 LEU A C 1
ATOM 785 O O . LEU A 1 100 ? 8.062 -5.338 14.683 1.00 77.25 100 LEU A O 1
ATOM 789 N N . ARG A 1 101 ? 6.049 -5.066 15.646 1.00 72.06 101 ARG A N 1
ATOM 790 C CA . ARG A 1 101 ? 6.567 -4.330 16.811 1.00 72.06 101 ARG A CA 1
ATOM 791 C C . ARG A 1 101 ? 7.432 -5.220 17.705 1.00 72.06 101 ARG A C 1
ATOM 793 O O . ARG A 1 101 ? 8.451 -4.775 18.227 1.00 72.06 101 ARG A O 1
ATOM 800 N N . THR A 1 102 ? 7.005 -6.463 17.907 1.00 71.25 102 THR A N 1
ATOM 801 C CA . THR A 1 102 ? 7.744 -7.488 18.645 1.00 71.25 102 THR A CA 1
ATOM 802 C C . THR A 1 102 ? 7.558 -8.838 17.966 1.00 71.25 102 THR A C 1
ATOM 804 O O . THR A 1 102 ? 6.466 -9.166 17.510 1.00 71.25 102 THR A O 1
ATOM 807 N N . LEU A 1 103 ? 8.625 -9.635 17.927 1.00 71.75 103 LEU A N 1
ATOM 808 C CA . LEU A 1 103 ? 8.538 -11.055 17.604 1.00 71.75 103 LEU A CA 1
ATOM 809 C C . LEU A 1 103 ? 8.310 -11.804 18.913 1.00 71.75 103 LEU A C 1
ATOM 811 O O . LEU A 1 103 ? 9.208 -11.855 19.758 1.00 71.75 103 LEU A O 1
ATOM 815 N N . LYS A 1 104 ? 7.104 -12.339 19.122 1.00 73.44 104 LYS A N 1
ATOM 816 C CA . LYS A 1 104 ? 6.870 -13.246 20.252 1.00 73.44 104 LYS A CA 1
ATOM 817 C C . LYS A 1 104 ? 7.569 -14.574 19.958 1.00 73.44 104 LYS A C 1
ATOM 819 O O . LYS A 1 104 ? 7.594 -15.030 18.817 1.00 73.44 104 LYS A O 1
ATOM 824 N N . GLU A 1 105 ? 8.142 -15.199 20.982 1.00 76.38 105 GLU A N 1
ATOM 825 C CA . GLU A 1 105 ? 8.753 -16.520 20.834 1.00 76.38 105 GLU A CA 1
ATOM 826 C C . GLU A 1 105 ? 7.710 -17.520 20.308 1.00 76.38 105 GLU A C 1
ATOM 828 O O . GLU A 1 105 ? 6.611 -17.624 20.852 1.00 76.38 105 GLU A O 1
ATOM 833 N N . GLY A 1 106 ? 8.030 -18.202 19.205 1.00 72.44 106 GLY A N 1
ATOM 834 C CA . GLY A 1 106 ? 7.117 -19.134 18.538 1.00 72.44 106 GLY A CA 1
ATOM 835 C C . GLY A 1 106 ? 6.033 -18.493 17.662 1.00 72.44 106 GLY A C 1
ATOM 836 O O . GLY A 1 106 ? 5.230 -19.229 17.096 1.00 72.44 106 GLY A O 1
ATOM 837 N N . GLN A 1 107 ? 5.999 -17.163 17.510 1.00 74.00 107 GLN A N 1
ATOM 838 C CA . GLN A 1 107 ? 5.108 -16.516 16.544 1.00 74.00 107 GLN A CA 1
ATOM 839 C C . GLN A 1 107 ? 5.531 -16.880 15.121 1.00 74.00 107 GLN A C 1
ATOM 841 O O . GLN A 1 107 ? 6.671 -16.646 14.714 1.00 74.00 107 GLN A O 1
ATOM 846 N N . GLU A 1 108 ? 4.601 -17.449 14.361 1.00 71.81 108 GLU A N 1
ATOM 847 C CA . GLU A 1 108 ? 4.831 -17.753 12.958 1.00 71.81 108 GLU A CA 1
ATOM 848 C C . GLU A 1 108 ? 4.926 -16.453 12.151 1.00 71.81 108 GLU A C 1
ATOM 850 O O . GLU A 1 108 ? 4.062 -15.581 12.230 1.00 71.81 108 GLU A O 1
ATOM 855 N N . MET A 1 109 ? 5.995 -16.320 11.365 1.00 74.88 109 MET A N 1
ATOM 856 C CA . MET A 1 109 ? 6.093 -15.265 10.364 1.00 74.88 109 MET A CA 1
ATOM 857 C C . MET A 1 109 ? 5.233 -15.671 9.167 1.00 74.88 109 MET A C 1
ATOM 859 O O . MET A 1 109 ? 5.592 -16.588 8.424 1.00 74.88 109 MET A O 1
ATOM 863 N N . PHE A 1 110 ? 4.090 -15.005 9.011 1.00 79.81 110 PHE A N 1
ATOM 864 C CA . PHE A 1 110 ? 3.215 -15.175 7.857 1.00 79.81 110 PHE A CA 1
ATOM 865 C C . PHE A 1 110 ? 3.809 -14.435 6.660 1.00 79.81 110 PHE A C 1
ATOM 867 O O . PHE A 1 110 ? 3.628 -13.232 6.486 1.00 79.81 110 PHE A O 1
ATOM 874 N N . THR A 1 111 ? 4.598 -15.173 5.892 1.00 87.00 111 THR A N 1
ATOM 875 C CA . THR A 1 111 ? 5.139 -14.777 4.595 1.00 87.00 111 THR A CA 1
ATOM 876 C C . THR A 1 111 ? 4.038 -14.789 3.532 1.00 87.00 111 THR A C 1
ATOM 878 O O . THR A 1 111 ? 2.996 -15.427 3.705 1.00 87.00 111 THR A O 1
ATOM 881 N N . LEU A 1 112 ? 4.256 -14.077 2.424 1.00 86.88 112 LEU A N 1
ATOM 882 C CA . LEU A 1 112 ? 3.236 -13.863 1.394 1.00 86.88 112 LEU A CA 1
ATOM 883 C C . LEU A 1 112 ? 2.662 -15.173 0.827 1.00 86.88 112 LEU A C 1
ATOM 885 O O . LEU A 1 112 ? 1.463 -15.265 0.596 1.00 86.88 112 LEU A O 1
ATOM 889 N N . GLU A 1 113 ? 3.476 -16.214 0.645 1.00 86.88 113 GLU A N 1
ATOM 890 C CA . GLU A 1 113 ? 3.035 -17.507 0.105 1.00 86.88 113 GLU A CA 1
ATOM 891 C C . GLU A 1 113 ? 2.111 -18.298 1.040 1.00 86.88 113 GLU A C 1
ATOM 893 O O . GLU A 1 113 ? 1.478 -19.261 0.607 1.00 86.88 113 GLU A O 1
ATOM 898 N N . LYS A 1 114 ? 2.042 -17.913 2.319 1.00 87.19 114 LYS A N 1
ATOM 899 C CA . LYS A 1 114 ? 1.159 -18.532 3.316 1.00 87.19 114 LYS A CA 1
ATOM 900 C C . LYS A 1 114 ? -0.188 -17.833 3.433 1.00 87.19 114 LYS A C 1
ATOM 902 O O . LYS A 1 114 ? -1.095 -18.382 4.054 1.00 87.19 114 LYS A O 1
ATOM 907 N N . VAL A 1 115 ? -0.320 -16.644 2.853 1.00 82.44 115 VAL A N 1
ATOM 908 C CA . VAL A 1 115 ? -1.547 -15.853 2.886 1.00 82.44 115 VAL A CA 1
ATOM 909 C C . VAL A 1 115 ? -2.651 -16.586 2.106 1.00 82.44 115 VAL A C 1
ATOM 911 O O . VAL A 1 115 ? -2.475 -16.868 0.916 1.00 82.44 115 VAL A O 1
ATOM 914 N N . PRO A 1 116 ? -3.802 -16.897 2.730 1.00 83.94 116 PRO A N 1
ATOM 915 C CA . PRO A 1 116 ? -4.939 -17.477 2.029 1.00 83.94 116 PRO A CA 1
ATOM 916 C C . PRO A 1 116 ? -5.442 -16.564 0.905 1.00 83.94 116 PRO A C 1
ATOM 918 O O . PRO A 1 116 ? -5.617 -15.362 1.085 1.00 83.94 116 PRO A O 1
ATOM 921 N N . LEU A 1 117 ? -5.775 -17.137 -0.256 1.00 82.12 117 LEU A N 1
ATOM 922 C CA . LEU A 1 117 ? -6.338 -16.359 -1.372 1.00 82.12 117 LEU A CA 1
ATOM 923 C C . LEU A 1 117 ? -7.668 -15.674 -1.017 1.00 82.12 117 LEU A C 1
ATOM 925 O O . LEU A 1 117 ? -8.028 -14.661 -1.608 1.00 82.12 117 LEU A O 1
ATOM 929 N N . THR A 1 118 ? -8.400 -16.220 -0.046 1.00 83.19 118 THR A N 1
ATOM 930 C CA . THR A 1 118 ? -9.630 -15.623 0.488 1.00 83.19 118 THR A CA 1
ATOM 931 C C . THR A 1 118 ? -9.392 -14.296 1.195 1.00 83.19 118 THR A C 1
ATOM 933 O O . THR A 1 118 ? -10.338 -13.522 1.329 1.00 83.19 118 THR A O 1
ATOM 936 N N . ASP A 1 119 ? -8.159 -14.014 1.608 1.00 79.38 119 ASP A N 1
ATOM 937 C CA . ASP A 1 119 ? -7.805 -12.820 2.374 1.00 79.38 119 ASP A CA 1
ATOM 938 C C . ASP A 1 119 ? -7.381 -11.676 1.432 1.00 79.38 119 ASP A C 1
ATOM 940 O O . ASP A 1 119 ? -7.452 -10.509 1.799 1.00 79.38 119 ASP A O 1
ATOM 944 N N . VAL A 1 120 ? -7.047 -11.988 0.170 1.00 79.56 120 VAL A N 1
ATOM 945 C CA . VAL A 1 120 ? -6.760 -11.011 -0.907 1.00 79.56 120 VAL A CA 1
ATOM 946 C C . VAL A 1 120 ? -7.945 -10.782 -1.864 1.00 79.56 120 VAL A C 1
ATOM 948 O O . VAL A 1 120 ? -7.810 -10.072 -2.863 1.00 79.56 120 VAL A O 1
ATOM 951 N N . ILE A 1 121 ? -9.107 -11.391 -1.595 1.00 84.25 121 ILE A N 1
ATOM 952 C CA . ILE A 1 121 ? -10.337 -11.244 -2.392 1.00 84.25 121 ILE A CA 1
ATOM 953 C C . ILE A 1 121 ? -11.501 -10.910 -1.458 1.00 84.25 121 ILE A C 1
ATOM 955 O O . ILE A 1 121 ? -11.780 -11.626 -0.493 1.00 84.25 121 ILE A O 1
ATOM 959 N N . GLY A 1 122 ? -12.224 -9.836 -1.760 1.00 85.69 122 GLY A N 1
ATOM 960 C CA . GLY A 1 122 ? -13.360 -9.421 -0.947 1.00 85.69 122 GLY A CA 1
ATOM 961 C C . GLY A 1 122 ? -14.023 -8.143 -1.434 1.00 85.69 122 GLY A C 1
ATOM 962 O O . GLY A 1 122 ? -13.535 -7.466 -2.342 1.00 85.69 122 GLY A O 1
ATOM 963 N N . GLU A 1 123 ? -15.156 -7.831 -0.813 1.00 87.50 123 GLU A N 1
ATOM 964 C CA . GLU A 1 123 ? -15.820 -6.545 -1.000 1.00 87.50 123 GLU A CA 1
ATOM 965 C C . GLU A 1 123 ? -14.922 -5.425 -0.481 1.00 87.50 123 GLU A C 1
ATOM 967 O O . GLU A 1 123 ? -14.350 -5.534 0.607 1.00 87.50 123 GLU A O 1
ATOM 972 N N . ALA A 1 124 ? -14.798 -4.359 -1.268 1.00 88.31 124 ALA A N 1
ATOM 973 C CA . ALA A 1 124 ? -14.008 -3.200 -0.901 1.00 88.31 124 ALA A CA 1
ATOM 974 C C . ALA A 1 124 ? -14.889 -1.991 -0.562 1.00 88.31 124 ALA A C 1
ATOM 976 O O . ALA A 1 124 ? -15.809 -1.640 -1.306 1.00 88.31 124 ALA A O 1
ATOM 977 N N . CYS A 1 125 ? -14.558 -1.313 0.533 1.00 91.81 125 CYS A N 1
ATOM 978 C CA . CYS A 1 125 ? -15.082 -0.003 0.892 1.00 91.81 125 CYS A CA 1
ATOM 979 C C . CYS A 1 125 ? -14.019 1.056 0.592 1.00 91.81 125 CYS A C 1
ATOM 981 O O . CYS A 1 125 ? -12.927 1.029 1.158 1.00 91.81 125 CYS A O 1
ATOM 983 N N . VAL A 1 126 ? -14.343 2.004 -0.289 1.00 93.06 126 VAL A N 1
ATOM 984 C CA . VAL A 1 126 ? -13.457 3.132 -0.603 1.00 93.06 126 VAL A CA 1
ATOM 985 C C . VAL A 1 126 ? -13.804 4.306 0.305 1.00 93.06 126 VAL A C 1
ATOM 987 O O . VAL A 1 126 ? -14.925 4.820 0.257 1.00 93.06 126 VAL A O 1
ATOM 990 N N . ILE A 1 127 ? -12.844 4.728 1.123 1.00 94.69 127 ILE A N 1
ATOM 991 C CA . ILE A 1 127 ? -12.978 5.852 2.049 1.00 94.69 127 ILE A CA 1
ATOM 992 C C . ILE A 1 127 ? -12.089 6.986 1.564 1.00 94.69 127 ILE A C 1
ATOM 994 O O . ILE A 1 127 ? -10.866 6.878 1.514 1.00 94.69 127 ILE A O 1
ATOM 998 N N . ASP A 1 128 ? -12.728 8.091 1.212 1.00 94.56 128 ASP A N 1
ATOM 999 C CA . ASP A 1 128 ? -12.056 9.321 0.831 1.00 94.56 128 ASP A CA 1
ATOM 1000 C C . ASP A 1 128 ? -11.475 10.045 2.043 1.00 94.56 128 ASP A C 1
ATOM 1002 O O . ASP A 1 128 ? -12.168 10.244 3.045 1.00 94.56 128 ASP A O 1
ATOM 1006 N N . VAL A 1 129 ? -10.237 10.529 1.922 1.00 95.06 129 VAL A N 1
ATOM 1007 C CA . VAL A 1 129 ? -9.783 11.624 2.791 1.00 95.06 129 VAL A CA 1
ATOM 1008 C C . VAL A 1 129 ? -10.613 12.883 2.484 1.00 95.06 129 VAL A C 1
ATOM 1010 O O . VAL A 1 129 ? -11.064 13.043 1.346 1.00 95.06 129 VAL A O 1
ATOM 1013 N N . PRO A 1 130 ? -10.849 13.788 3.452 1.00 94.81 130 PRO A N 1
ATOM 1014 C CA . PRO A 1 130 ? -11.583 15.022 3.188 1.00 94.81 130 PRO A CA 1
ATOM 1015 C C . PRO A 1 130 ? -10.950 15.824 2.048 1.00 94.81 130 PRO A C 1
ATOM 1017 O O . PRO A 1 130 ? -9.727 15.857 1.904 1.00 94.81 130 PRO A O 1
ATOM 1020 N N . GLU A 1 131 ? -11.784 16.466 1.230 1.00 93.50 131 GLU A N 1
ATOM 1021 C CA . GLU A 1 131 ? -11.356 17.136 -0.006 1.00 93.50 131 GLU A CA 1
ATOM 1022 C C . GLU A 1 131 ? -10.287 18.212 0.237 1.00 93.50 131 GLU A C 1
ATOM 1024 O O . GLU A 1 131 ? -9.384 18.375 -0.578 1.00 93.50 131 GLU A O 1
ATOM 1029 N N . GLU A 1 132 ? -10.329 18.906 1.375 1.00 94.00 132 GLU A N 1
ATOM 1030 C CA . GLU A 1 132 ? -9.328 19.900 1.778 1.00 94.00 132 GLU A CA 1
ATOM 1031 C C . GLU A 1 132 ? -7.928 19.315 2.040 1.00 94.00 132 GLU A C 1
ATOM 1033 O O . GLU A 1 132 ? -6.946 20.059 2.080 1.00 94.00 132 GLU A O 1
ATOM 1038 N N . HIS A 1 133 ? -7.835 17.995 2.211 1.00 94.25 133 HIS A N 1
ATOM 1039 C CA . HIS A 1 133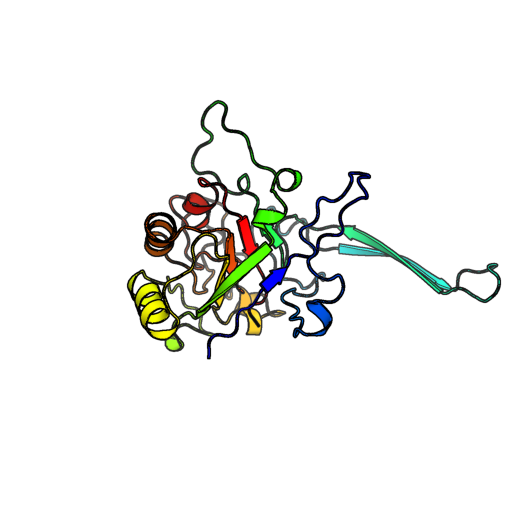 ? -6.592 17.258 2.426 1.00 94.25 133 HIS A CA 1
ATOM 1040 C C . HIS A 1 133 ? -6.139 16.476 1.188 1.00 94.25 133 HIS A C 1
ATOM 1042 O O . HIS A 1 133 ? -5.013 15.976 1.176 1.00 94.25 133 HIS A O 1
ATOM 1048 N N . LYS A 1 134 ? -6.963 16.402 0.136 1.00 89.56 134 LYS A N 1
ATOM 1049 C CA . LYS A 1 134 ? -6.576 15.793 -1.141 1.00 89.56 134 LYS A CA 1
ATOM 1050 C C . LYS A 1 134 ? -5.673 16.716 -1.946 1.00 89.56 134 LYS A C 1
ATOM 1052 O O . LYS A 1 134 ? -5.834 17.935 -1.941 1.00 89.56 134 LYS A O 1
ATOM 1057 N N . TYR A 1 135 ? -4.766 16.118 -2.716 1.00 86.56 135 TYR A N 1
ATOM 1058 C CA . TYR A 1 135 ? -3.896 16.822 -3.669 1.00 86.56 135 TYR A CA 1
ATOM 1059 C C . TYR A 1 135 ? -3.019 17.923 -3.048 1.00 86.56 135 TYR A C 1
ATOM 1061 O O . TYR A 1 135 ? -2.588 18.849 -3.738 1.00 86.56 135 TYR A O 1
ATOM 1069 N N . VAL A 1 136 ? -2.756 17.833 -1.746 1.00 82.81 136 VAL A N 1
ATOM 1070 C CA . VAL A 1 136 ? -1.908 18.761 -1.000 1.00 82.81 136 VAL A CA 1
ATOM 1071 C C . VAL A 1 136 ? -0.926 17.973 -0.140 1.00 82.81 136 VAL A C 1
ATOM 1073 O O . VAL A 1 136 ? -1.215 16.860 0.294 1.00 82.81 136 VAL A O 1
ATOM 1076 N N . ARG A 1 137 ? 0.235 18.574 0.148 1.00 88.25 137 ARG A N 1
ATOM 1077 C CA . ARG A 1 137 ? 1.210 18.040 1.111 1.00 88.25 137 ARG A CA 1
ATOM 1078 C C . ARG A 1 137 ? 0.633 18.157 2.520 1.00 88.25 137 ARG A C 1
ATOM 1080 O O . ARG A 1 137 ? 0.807 19.172 3.195 1.00 88.25 137 ARG A O 1
ATOM 1087 N N . SER A 1 138 ? -0.147 17.163 2.919 1.00 88.69 138 SER A N 1
ATOM 1088 C CA . SER A 1 138 ? -0.834 17.129 4.203 1.00 88.69 138 SER A CA 1
ATOM 1089 C C . SER A 1 138 ? -0.610 15.784 4.859 1.00 88.69 138 SER A C 1
ATOM 1091 O O . SER A 1 138 ? -0.950 14.766 4.283 1.00 88.69 138 SER A O 1
ATOM 1093 N N . ASN A 1 139 ? -0.124 15.773 6.097 1.00 94.62 139 ASN A N 1
ATOM 1094 C CA . ASN A 1 139 ? -0.047 14.562 6.922 1.00 94.62 139 ASN A CA 1
ATOM 1095 C C . ASN A 1 139 ? -1.373 14.279 7.632 1.00 94.62 139 ASN A C 1
ATOM 1097 O O . ASN A 1 139 ? -1.403 13.940 8.818 1.00 94.62 139 ASN A O 1
ATOM 1101 N N . TYR A 1 140 ? -2.485 14.516 6.938 1.00 96.44 140 TYR A N 1
ATOM 1102 C CA . TYR A 1 140 ? -3.798 14.305 7.516 1.00 96.44 140 TYR A CA 1
ATOM 1103 C C . TYR A 1 140 ? -4.007 12.824 7.819 1.00 96.44 140 TYR A C 1
ATOM 1105 O O . TYR A 1 140 ? -3.691 11.953 7.013 1.00 96.44 140 TYR A O 1
ATOM 1113 N N . LYS A 1 141 ? -4.541 12.551 9.004 1.00 96.31 141 LYS A N 1
ATOM 1114 C CA . LYS A 1 141 ? -4.799 11.206 9.507 1.00 96.31 141 LYS A CA 1
ATOM 1115 C C . LYS A 1 141 ? -6.301 11.065 9.640 1.00 96.31 141 LYS A C 1
ATOM 1117 O O . LYS A 1 141 ? -6.892 11.752 10.473 1.00 96.31 141 LYS A O 1
ATOM 1122 N N . LEU A 1 142 ? -6.901 10.197 8.827 1.00 96.81 142 LEU A N 1
ATOM 1123 C CA . LEU A 1 142 ? -8.324 9.889 8.921 1.00 96.81 142 LEU A CA 1
ATOM 1124 C C . LEU A 1 142 ? -8.673 9.496 10.351 1.00 96.81 142 LEU A C 1
ATOM 1126 O O . LEU A 1 142 ? -8.013 8.644 10.956 1.00 96.81 142 LEU A O 1
ATOM 1130 N N . THR A 1 143 ? -9.708 10.133 10.880 1.00 97.50 143 THR A N 1
ATOM 1131 C CA . THR A 1 143 ? -10.151 9.945 12.256 1.00 97.50 143 THR A CA 1
ATOM 1132 C C . THR A 1 143 ? -11.345 9.003 12.320 1.00 97.50 143 THR A C 1
ATOM 1134 O O . THR A 1 143 ? -12.030 8.758 11.329 1.00 97.50 143 THR A O 1
ATOM 1137 N N . ILE A 1 144 ? -11.656 8.522 13.525 1.00 97.75 144 ILE A N 1
ATOM 1138 C CA . ILE A 1 144 ? -12.869 7.735 13.786 1.00 97.75 144 ILE A CA 1
ATOM 1139 C C . ILE A 1 144 ? -14.130 8.501 13.350 1.00 97.75 144 ILE A C 1
ATOM 1141 O O . ILE A 1 144 ? -15.081 7.895 12.857 1.00 97.75 144 ILE A O 1
ATOM 1145 N N . ASP A 1 145 ? -14.150 9.826 13.513 1.00 98.06 145 ASP A N 1
ATOM 1146 C CA . ASP A 1 145 ? -15.298 10.647 13.130 1.00 98.06 145 ASP A CA 1
ATOM 1147 C C . ASP A 1 145 ? -15.474 10.704 11.611 1.00 98.06 145 ASP A C 1
ATOM 1149 O O . ASP A 1 145 ? -16.609 10.723 11.137 1.00 98.06 145 ASP A O 1
ATOM 1153 N N . ASP A 1 146 ? -14.391 10.669 10.836 1.00 97.62 146 ASP A N 1
ATOM 1154 C CA . ASP A 1 146 ? -14.475 10.623 9.372 1.00 97.62 146 ASP A CA 1
ATOM 1155 C C . ASP A 1 146 ? -15.012 9.276 8.897 1.00 97.62 146 ASP A C 1
ATOM 1157 O O . ASP A 1 146 ? -15.908 9.241 8.053 1.00 97.62 146 ASP A O 1
ATOM 1161 N N . ILE A 1 147 ? -14.572 8.179 9.525 1.00 96.56 147 ILE A N 1
ATOM 1162 C CA . ILE A 1 147 ? -15.127 6.844 9.272 1.00 96.56 147 ILE A CA 1
ATOM 1163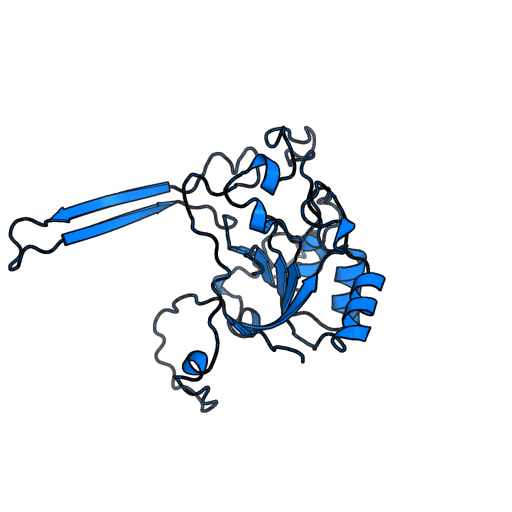 C C . ILE A 1 147 ? -16.625 6.814 9.598 1.00 96.56 147 ILE A C 1
ATOM 1165 O O . ILE A 1 147 ? -17.428 6.389 8.773 1.00 96.56 147 ILE A O 1
ATOM 1169 N N . LYS A 1 148 ? -17.048 7.338 10.753 1.00 96.62 148 LYS A N 1
ATOM 1170 C CA . LYS A 1 148 ? -18.474 7.386 11.128 1.00 96.62 148 LYS A CA 1
ATOM 1171 C C . LYS A 1 148 ? -19.312 8.259 10.196 1.00 96.62 148 LYS A C 1
ATOM 1173 O O . LYS A 1 148 ? -20.456 7.913 9.907 1.00 96.62 148 LYS A O 1
ATOM 1178 N N . LYS A 1 149 ? -18.775 9.389 9.723 1.00 96.75 149 LYS A N 1
ATOM 1179 C CA . LYS A 1 149 ? -19.445 10.225 8.711 1.00 96.75 149 LYS A CA 1
ATOM 1180 C C . LYS A 1 149 ? -19.604 9.463 7.399 1.00 96.75 149 LYS A C 1
ATOM 1182 O O . LYS A 1 149 ? -20.676 9.519 6.801 1.00 96.75 149 LYS A O 1
ATOM 1187 N N . TRP A 1 150 ? -18.569 8.738 6.977 1.00 95.50 150 TRP A N 1
ATOM 1188 C CA . TRP A 1 150 ? -18.641 7.868 5.808 1.00 95.50 150 TRP A CA 1
ATOM 1189 C C . TRP A 1 150 ? -19.715 6.787 5.994 1.00 95.50 150 TRP A C 1
ATOM 1191 O O . TRP A 1 150 ? -20.549 6.611 5.103 1.00 95.50 150 TRP A O 1
ATOM 1201 N N . GLU A 1 151 ? -19.775 6.144 7.166 1.00 95.62 151 GLU A N 1
ATOM 1202 C CA . GLU A 1 151 ? -20.781 5.118 7.474 1.00 95.62 151 GLU A CA 1
ATOM 1203 C C . GLU A 1 151 ? -22.211 5.671 7.474 1.00 95.62 151 GLU A C 1
ATOM 1205 O O . GLU A 1 151 ? -23.142 5.013 7.011 1.00 95.62 151 GLU A O 1
ATOM 1210 N N . ALA A 1 152 ? -22.405 6.903 7.948 1.00 96.62 152 ALA A N 1
ATOM 1211 C CA . ALA A 1 152 ? -23.714 7.554 7.947 1.00 96.62 152 ALA A CA 1
ATOM 1212 C C . ALA A 1 152 ? -24.274 7.774 6.528 1.00 96.62 152 ALA A C 1
ATOM 1214 O O . ALA A 1 152 ? -25.490 7.863 6.355 1.00 96.62 152 ALA A O 1
ATOM 1215 N N . ILE A 1 153 ? -23.400 7.862 5.520 1.00 95.88 153 ILE A N 1
ATOM 1216 C CA . ILE A 1 153 ? -23.767 8.091 4.117 1.00 95.88 153 ILE A CA 1
ATOM 1217 C C . ILE A 1 153 ? -23.858 6.769 3.345 1.00 95.88 153 ILE A C 1
ATOM 1219 O O . ILE A 1 153 ? -24.768 6.593 2.532 1.00 95.88 153 ILE A O 1
ATOM 1223 N N . ASN A 1 154 ? -22.922 5.848 3.582 1.00 93.44 154 ASN A N 1
ATOM 1224 C CA . ASN A 1 154 ? -22.729 4.651 2.759 1.00 93.44 154 ASN A CA 1
ATOM 1225 C C . ASN A 1 154 ? -23.249 3.359 3.407 1.00 93.44 154 ASN A C 1
ATOM 1227 O O . ASN A 1 154 ? -23.374 2.346 2.720 1.00 93.44 154 ASN A O 1
ATOM 1231 N N . GLY A 1 155 ? -23.609 3.407 4.690 1.00 93.00 155 GLY A N 1
ATOM 1232 C CA . GLY A 1 155 ? -23.880 2.233 5.513 1.00 93.00 155 GLY A CA 1
ATOM 1233 C C . GLY A 1 155 ? -22.663 1.839 6.350 1.00 93.00 155 GLY A C 1
ATOM 1234 O O . GLY A 1 155 ? -21.552 2.306 6.118 1.00 93.00 155 GLY A O 1
ATOM 1235 N N . LEU A 1 156 ? -22.890 0.987 7.353 1.00 92.38 156 LEU A N 1
ATOM 1236 C CA . LEU A 1 156 ? -21.811 0.459 8.188 1.00 92.38 156 LEU A CA 1
ATOM 1237 C C . LEU A 1 156 ? -20.790 -0.296 7.334 1.00 92.38 156 LEU A C 1
ATOM 1239 O O . LEU A 1 156 ? -21.177 -0.999 6.398 1.00 92.38 156 LEU A O 1
ATOM 1243 N N . LEU A 1 157 ? -19.512 -0.187 7.699 1.00 90.19 157 LEU A N 1
ATOM 1244 C CA . LEU A 1 157 ? -18.473 -1.040 7.133 1.00 90.19 157 LEU A CA 1
ATOM 1245 C C . LEU A 1 157 ? -18.843 -2.509 7.358 1.00 90.19 157 LEU A C 1
ATOM 1247 O O . LEU A 1 157 ? -19.239 -2.898 8.461 1.00 90.19 157 LEU A O 1
ATOM 1251 N N . HIS A 1 158 ? -18.736 -3.303 6.296 1.00 83.38 158 HIS A N 1
ATOM 1252 C CA . HIS A 1 158 ? -19.003 -4.732 6.357 1.00 83.38 158 HIS A CA 1
ATOM 1253 C C . HIS A 1 158 ? -17.892 -5.446 7.133 1.00 83.38 158 HIS A C 1
ATOM 1255 O O . HIS A 1 158 ? -16.728 -5.044 7.082 1.00 83.38 158 HIS A O 1
ATOM 1261 N N . GLU A 1 159 ? -18.258 -6.523 7.825 1.00 85.19 159 GLU A N 1
ATOM 1262 C CA . GLU A 1 159 ? -17.279 -7.439 8.406 1.00 85.19 159 GLU A CA 1
ATOM 1263 C C . GLU A 1 159 ? -16.421 -8.051 7.289 1.00 85.19 159 GLU A C 1
ATOM 1265 O O . GLU A 1 159 ? -16.913 -8.293 6.185 1.00 85.19 159 GLU A O 1
ATOM 1270 N N . ASP A 1 160 ? -15.128 -8.239 7.555 1.00 81.31 160 ASP A N 1
ATOM 1271 C CA . ASP A 1 160 ? -14.145 -8.783 6.608 1.00 81.31 160 ASP A CA 1
ATOM 1272 C C . ASP A 1 160 ? -14.038 -8.036 5.260 1.00 81.31 160 ASP A C 1
ATOM 1274 O O . ASP A 1 160 ? -13.642 -8.619 4.240 1.00 81.31 160 ASP A O 1
ATOM 1278 N N . CYS A 1 161 ? -14.363 -6.738 5.231 1.00 86.62 161 CYS A N 1
ATOM 1279 C CA . CYS A 1 161 ? -14.161 -5.913 4.041 1.00 86.62 161 CYS A CA 1
ATOM 1280 C C . CYS A 1 161 ? -12.698 -5.483 3.861 1.00 86.62 161 CYS A C 1
ATOM 1282 O O . CYS A 1 161 ? -11.905 -5.394 4.806 1.00 86.62 161 CYS A O 1
ATOM 1284 N N . ILE A 1 162 ? -12.346 -5.199 2.611 1.00 88.88 162 ILE A N 1
ATOM 1285 C CA . ILE A 1 162 ? -11.112 -4.511 2.247 1.00 88.88 162 ILE A CA 1
ATOM 1286 C C . ILE A 1 162 ? -11.389 -3.011 2.327 1.00 88.88 162 ILE A C 1
ATOM 1288 O O . ILE A 1 162 ? -12.318 -2.517 1.695 1.00 88.88 162 ILE A O 1
ATOM 1292 N N . ILE A 1 163 ? -10.587 -2.260 3.068 1.00 91.38 163 ILE A N 1
ATOM 1293 C CA . ILE A 1 163 ? -10.721 -0.803 3.123 1.00 91.38 163 ILE A CA 1
ATOM 1294 C C . ILE A 1 163 ? -9.664 -0.186 2.224 1.00 91.38 163 ILE A C 1
ATOM 1296 O O . ILE A 1 163 ? -8.480 -0.418 2.425 1.00 91.38 163 ILE A O 1
ATOM 1300 N N . ILE A 1 164 ? -10.080 0.625 1.256 1.00 91.88 164 ILE A N 1
ATOM 1301 C CA . ILE A 1 164 ? -9.176 1.384 0.391 1.00 91.88 164 ILE A CA 1
ATOM 1302 C C . ILE A 1 164 ? -9.284 2.859 0.763 1.00 91.88 164 ILE A C 1
ATOM 1304 O O . ILE A 1 164 ? -10.340 3.473 0.615 1.00 91.88 164 ILE A O 1
ATOM 1308 N N . ILE A 1 165 ? -8.190 3.432 1.245 1.00 93.75 165 ILE A N 1
ATOM 1309 C CA . ILE A 1 165 ? -8.075 4.850 1.558 1.00 93.75 165 ILE A CA 1
ATOM 1310 C C . ILE A 1 165 ? -7.704 5.597 0.282 1.00 93.75 165 ILE A C 1
ATOM 1312 O O . ILE A 1 165 ? -6.620 5.406 -0.264 1.00 93.75 165 ILE A O 1
ATOM 1316 N N . ARG A 1 166 ? -8.605 6.456 -0.198 1.00 93.31 166 ARG A N 1
ATOM 1317 C CA . ARG A 1 166 ? -8.357 7.303 -1.366 1.00 93.31 166 ARG A CA 1
ATOM 1318 C C . ARG A 1 166 ? -7.849 8.668 -0.923 1.00 93.31 166 ARG A C 1
ATOM 1320 O O . ARG A 1 166 ? -8.621 9.508 -0.449 1.00 93.31 166 ARG A O 1
ATOM 1327 N N . THR A 1 167 ? -6.547 8.869 -1.074 1.00 93.19 167 THR A N 1
ATOM 1328 C CA . THR A 1 167 ? -5.804 10.065 -0.659 1.00 93.19 167 THR A CA 1
ATOM 1329 C C . THR A 1 167 ? -5.729 11.125 -1.758 1.00 93.19 167 THR A C 1
ATOM 1331 O O . THR A 1 167 ? -5.550 12.307 -1.455 1.00 93.19 167 THR A O 1
ATOM 1334 N N . GLY A 1 168 ? -5.880 10.732 -3.028 1.00 92.00 168 GLY A N 1
ATOM 1335 C CA . GLY A 1 168 ? -5.634 11.605 -4.180 1.00 92.00 168 GLY A CA 1
ATOM 1336 C C . GLY A 1 168 ? -4.177 11.583 -4.670 1.00 92.00 168 GLY A C 1
ATOM 1337 O O . GLY A 1 168 ? -3.847 12.293 -5.628 1.00 92.00 168 GLY A O 1
ATOM 1338 N N . GLN A 1 169 ? -3.291 10.801 -4.034 1.00 91.56 169 GLN A N 1
ATOM 1339 C CA . GLN A 1 169 ? -1.880 10.706 -4.427 1.00 91.56 169 GLN A CA 1
ATOM 1340 C C . GLN A 1 169 ? -1.674 10.082 -5.808 1.00 91.56 169 GLN A C 1
ATOM 1342 O O . GLN A 1 169 ? -0.660 10.359 -6.452 1.00 91.56 169 GLN A O 1
ATOM 1347 N N . GLU A 1 170 ? -2.638 9.319 -6.324 1.00 89.19 170 GLU A N 1
ATOM 1348 C CA . GLU A 1 170 ? -2.581 8.714 -7.655 1.00 89.19 170 GLU A CA 1
ATOM 1349 C C . GLU A 1 170 ? -2.346 9.731 -8.769 1.00 89.19 170 GLU A C 1
ATOM 1351 O O . GLU A 1 170 ? -1.711 9.421 -9.780 1.00 89.19 170 GLU A O 1
ATOM 1356 N N . ARG A 1 171 ? -2.800 10.973 -8.574 1.00 90.94 171 ARG A N 1
ATOM 1357 C CA . ARG A 1 171 ? -2.610 12.061 -9.535 1.00 90.94 171 ARG A CA 1
ATOM 1358 C C . ARG A 1 171 ? -1.142 12.450 -9.719 1.00 90.94 171 ARG A C 1
ATOM 1360 O O . ARG A 1 171 ? -0.794 13.000 -10.764 1.00 90.94 171 ARG A O 1
ATOM 1367 N N . PHE A 1 172 ? -0.299 12.189 -8.725 1.00 91.06 172 PHE A N 1
ATOM 1368 C CA . PHE A 1 172 ? 1.124 12.522 -8.754 1.00 91.06 172 PHE A CA 1
ATOM 1369 C C . PHE A 1 172 ? 1.998 11.361 -9.232 1.00 91.06 172 PHE A C 1
ATOM 1371 O O . PHE A 1 172 ? 3.222 11.494 -9.272 1.00 91.06 172 PHE A O 1
ATOM 1378 N N . TRP A 1 173 ? 1.399 10.231 -9.620 1.00 88.62 173 TRP A N 1
ATOM 1379 C CA . TRP A 1 173 ? 2.153 9.111 -10.165 1.00 88.62 173 TRP A CA 1
ATOM 1380 C C . TRP A 1 173 ? 3.009 9.541 -11.367 1.00 88.62 173 TRP A C 1
ATOM 1382 O O . TRP A 1 173 ? 2.529 10.196 -12.292 1.00 88.62 173 TRP A O 1
ATOM 1392 N N . GLY A 1 174 ? 4.292 9.173 -11.348 1.00 87.81 174 GLY A N 1
ATOM 1393 C CA . GLY A 1 174 ? 5.291 9.616 -12.328 1.00 87.81 174 GLY A CA 1
ATOM 1394 C C . GLY A 1 174 ? 6.047 10.896 -11.941 1.00 87.81 174 GLY A C 1
ATOM 1395 O O . GLY A 1 174 ? 7.011 11.250 -12.614 1.00 87.81 174 GLY A O 1
ATOM 1396 N N . ASN A 1 175 ? 5.676 11.563 -10.844 1.00 91.12 175 ASN A N 1
ATOM 1397 C CA . ASN A 1 175 ? 6.458 12.635 -10.231 1.00 91.12 175 ASN A CA 1
ATOM 1398 C C . ASN A 1 175 ? 6.773 12.285 -8.772 1.00 91.12 175 ASN A C 1
ATOM 1400 O O . ASN A 1 175 ? 5.951 12.479 -7.880 1.00 91.12 175 ASN A O 1
ATOM 1404 N N . GLN A 1 176 ? 7.989 11.791 -8.529 1.00 89.44 176 GLN A N 1
ATOM 1405 C CA . GLN A 1 176 ? 8.416 11.316 -7.212 1.00 89.44 176 GLN A CA 1
ATOM 1406 C C . GLN A 1 176 ? 8.278 12.375 -6.106 1.00 89.44 176 GLN A C 1
ATOM 1408 O O . GLN A 1 176 ? 7.843 12.045 -5.006 1.00 89.44 176 GLN A O 1
ATOM 1413 N N . ASN A 1 177 ? 8.632 13.633 -6.372 1.00 91.88 177 ASN A N 1
ATOM 1414 C CA . ASN A 1 177 ? 8.604 14.675 -5.343 1.00 91.88 177 ASN A CA 1
ATOM 1415 C C . ASN A 1 177 ? 7.171 15.013 -4.927 1.00 91.88 177 ASN A C 1
ATOM 1417 O O . ASN A 1 177 ? 6.885 15.152 -3.739 1.00 91.88 177 ASN A O 1
ATOM 1421 N N . ASP A 1 178 ? 6.257 15.096 -5.893 1.00 92.56 178 ASP A N 1
ATOM 1422 C CA . ASP A 1 178 ? 4.848 15.361 -5.604 1.00 92.56 178 ASP A CA 1
ATOM 1423 C C . ASP A 1 178 ? 4.166 14.133 -4.979 1.00 92.56 178 ASP A C 1
ATOM 1425 O O . ASP A 1 178 ? 3.417 14.274 -4.013 1.00 92.56 178 ASP A O 1
ATOM 1429 N N . PHE A 1 179 ? 4.496 12.922 -5.441 1.00 91.94 179 PHE A N 1
ATOM 1430 C CA . PHE A 1 179 ? 3.960 11.667 -4.902 1.00 91.94 179 PHE A CA 1
ATOM 1431 C C . PHE A 1 179 ? 4.425 11.376 -3.467 1.00 91.94 179 PHE A C 1
ATOM 1433 O O . PHE A 1 179 ? 3.673 10.822 -2.668 1.00 91.94 179 PHE A O 1
ATOM 1440 N N . LEU A 1 180 ? 5.651 11.770 -3.111 1.00 91.94 180 LEU A N 1
ATOM 1441 C CA . LEU A 1 180 ? 6.159 11.697 -1.735 1.00 91.94 180 LEU A CA 1
ATOM 1442 C C . LEU A 1 180 ? 5.847 12.961 -0.921 1.00 91.94 180 LEU A C 1
ATOM 1444 O O . LEU A 1 180 ? 6.114 12.997 0.280 1.00 91.94 180 LEU A O 1
ATOM 1448 N N . GLY A 1 181 ? 5.323 14.005 -1.566 1.00 93.31 181 GLY A N 1
ATOM 1449 C CA . GLY A 1 181 ? 5.025 15.297 -0.963 1.00 93.31 181 GLY A CA 1
ATOM 1450 C C . GLY A 1 181 ? 6.232 15.997 -0.340 1.00 93.31 181 GLY A C 1
ATOM 1451 O O . GLY A 1 181 ? 6.103 16.621 0.712 1.00 93.31 181 GLY A O 1
ATOM 1452 N N . THR A 1 182 ? 7.406 15.896 -0.964 1.00 92.88 182 THR A N 1
ATOM 1453 C CA . THR A 1 182 ? 8.656 16.490 -0.473 1.00 92.88 182 THR A CA 1
ATOM 1454 C C . THR A 1 182 ? 9.586 16.882 -1.616 1.00 92.88 182 THR A C 1
ATOM 1456 O O . THR A 1 182 ? 9.660 16.202 -2.635 1.00 92.88 182 THR A O 1
ATOM 1459 N N . ASP A 1 183 ? 10.331 17.971 -1.426 1.00 93.50 183 ASP A N 1
ATOM 1460 C CA . ASP A 1 183 ? 11.386 18.398 -2.356 1.00 93.50 183 ASP A CA 1
ATOM 1461 C C . ASP A 1 183 ? 12.759 17.809 -2.001 1.00 93.50 183 ASP A C 1
ATOM 1463 O O . ASP A 1 183 ? 13.707 17.970 -2.766 1.00 93.50 183 ASP A O 1
ATOM 1467 N N . THR A 1 184 ? 12.869 17.135 -0.852 1.00 91.56 184 THR A N 1
ATOM 1468 C CA . THR A 1 184 ? 14.105 16.513 -0.354 1.00 91.56 184 THR A CA 1
ATOM 1469 C C . THR A 1 184 ? 13.868 15.049 0.043 1.00 91.56 184 THR A C 1
ATOM 1471 O O . THR A 1 184 ? 14.050 14.681 1.211 1.00 91.56 184 THR A O 1
ATOM 1474 N N . PRO A 1 185 ? 13.423 14.180 -0.888 1.00 86.50 185 PRO A N 1
ATOM 1475 C CA . PRO A 1 185 ? 13.140 12.772 -0.590 1.00 86.50 185 PRO A CA 1
ATOM 1476 C C . PRO A 1 185 ? 14.364 12.006 -0.065 1.00 86.50 185 PRO A C 1
ATOM 1478 O O . PRO A 1 185 ? 14.225 11.079 0.725 1.00 86.50 185 PRO A O 1
ATOM 1481 N N . GLU A 1 186 ? 15.573 12.402 -0.450 1.00 84.75 186 GLU A N 1
ATOM 1482 C CA . GLU A 1 186 ? 16.838 11.822 0.007 1.00 84.75 186 GLU A CA 1
ATOM 1483 C C . GLU A 1 186 ? 17.216 12.185 1.452 1.00 84.75 186 GLU A C 1
ATOM 1485 O O . GLU A 1 186 ? 18.167 11.619 2.002 1.00 84.75 186 GLU A O 1
ATOM 1490 N N . GLN A 1 187 ? 16.508 13.132 2.073 1.00 87.31 187 GLN A N 1
ATOM 1491 C CA . GLN A 1 187 ? 16.757 13.527 3.451 1.00 87.31 187 GLN A CA 1
ATOM 1492 C C . GLN A 1 187 ? 16.179 12.486 4.418 1.00 87.31 187 GLN A C 1
ATOM 1494 O O . GLN A 1 187 ? 14.971 12.268 4.501 1.00 87.31 187 GLN A O 1
ATOM 1499 N N . LEU A 1 188 ? 17.075 11.864 5.187 1.00 86.19 188 LEU A N 1
ATOM 1500 C CA . LEU A 1 188 ? 16.747 10.824 6.159 1.00 86.19 188 LEU A CA 1
ATOM 1501 C C . LEU A 1 188 ? 16.983 11.320 7.584 1.00 86.19 188 LEU A C 1
ATOM 1503 O O . LEU A 1 188 ? 17.907 12.097 7.845 1.00 86.19 188 LEU A O 1
ATOM 1507 N N . ASP A 1 189 ? 16.191 10.814 8.523 1.00 85.25 189 ASP A N 1
ATOM 1508 C CA . ASP A 1 189 ? 16.460 10.976 9.943 1.00 85.25 189 ASP A CA 1
ATOM 1509 C C . ASP A 1 189 ? 17.810 10.309 10.280 1.00 85.25 189 ASP A C 1
ATOM 1511 O O . ASP A 1 189 ? 18.004 9.122 10.004 1.00 85.25 189 ASP A O 1
ATOM 1515 N N . PRO A 1 190 ? 18.770 11.033 10.880 1.00 83.88 190 PRO A N 1
ATOM 1516 C CA . PRO A 1 190 ? 20.105 10.500 11.136 1.00 83.88 190 PRO A CA 1
ATOM 1517 C C . PRO A 1 190 ? 20.134 9.401 12.209 1.00 83.88 190 PRO A C 1
ATOM 1519 O O . PRO A 1 190 ? 21.114 8.662 12.287 1.00 83.88 190 PRO A O 1
ATOM 1522 N N . LYS A 1 191 ? 19.101 9.294 13.053 1.00 84.12 191 LYS A N 1
ATOM 1523 C CA . LYS A 1 191 ? 18.982 8.263 14.090 1.00 84.12 191 LYS A CA 1
ATOM 1524 C C . LYS A 1 191 ? 18.375 6.982 13.538 1.00 84.12 191 LYS A C 1
ATOM 1526 O O . LYS A 1 191 ? 18.843 5.904 13.892 1.00 84.12 191 LYS A O 1
ATOM 1531 N N . THR A 1 192 ? 17.326 7.089 12.725 1.00 80.00 192 THR A N 1
ATOM 1532 C CA . THR A 1 192 ? 16.586 5.910 12.241 1.00 80.00 192 THR A CA 1
ATOM 1533 C C . THR A 1 192 ? 17.024 5.473 10.845 1.00 80.00 192 THR A C 1
ATOM 1535 O O . THR A 1 192 ? 16.917 4.295 10.515 1.00 80.00 192 THR A O 1
ATOM 1538 N N . GLY A 1 193 ? 17.537 6.393 10.025 1.00 80.75 193 GLY A N 1
ATOM 1539 C CA . GLY A 1 193 ? 17.817 6.163 8.608 1.00 80.75 193 GLY A CA 1
ATOM 1540 C C . GLY A 1 193 ? 16.562 6.100 7.733 1.00 80.75 193 GLY A C 1
ATOM 1541 O O . GLY A 1 193 ? 16.666 5.684 6.578 1.00 80.75 193 GLY A O 1
ATOM 1542 N N . PHE A 1 194 ? 15.399 6.491 8.265 1.00 80.88 194 PHE A N 1
ATOM 1543 C CA . PHE A 1 194 ? 14.131 6.548 7.535 1.00 80.88 194 PHE A CA 1
ATOM 1544 C C . PHE A 1 194 ? 13.849 7.963 7.019 1.00 80.88 194 PHE A C 1
ATOM 1546 O O . PHE A 1 194 ? 14.304 8.929 7.639 1.00 80.88 194 PHE A O 1
ATOM 1553 N N . PRO A 1 195 ? 13.104 8.115 5.911 1.00 84.00 195 PRO A N 1
ATOM 1554 C CA . PRO A 1 195 ? 12.736 9.434 5.413 1.00 84.00 195 PRO A CA 1
ATOM 1555 C C . PRO A 1 195 ? 11.846 10.164 6.423 1.00 84.00 195 PRO A C 1
ATOM 1557 O O . PRO A 1 195 ? 10.990 9.549 7.056 1.00 84.00 195 PRO A O 1
ATOM 1560 N N . ASN A 1 196 ? 12.064 11.469 6.590 1.00 86.62 196 ASN A N 1
ATOM 1561 C CA . ASN A 1 196 ? 11.364 12.285 7.593 1.00 86.62 196 ASN A CA 1
ATOM 1562 C C . ASN A 1 196 ? 10.839 13.627 7.055 1.00 86.62 196 ASN A C 1
ATOM 1564 O O . ASN A 1 196 ? 10.446 14.493 7.833 1.00 86.62 196 ASN A O 1
ATOM 1568 N N . THR A 1 197 ? 10.849 13.802 5.733 1.00 90.31 197 THR A N 1
ATOM 1569 C CA . THR A 1 197 ? 10.366 15.011 5.043 1.00 90.31 197 THR A CA 1
ATOM 1570 C C . THR A 1 197 ? 9.105 14.767 4.220 1.00 90.31 197 THR A C 1
ATOM 1572 O O . THR A 1 197 ? 8.523 15.715 3.705 1.00 90.31 197 THR A O 1
ATOM 1575 N N . MET A 1 198 ? 8.693 13.507 4.089 1.00 91.50 198 MET A N 1
ATOM 1576 C CA . MET A 1 198 ? 7.568 13.084 3.267 1.00 91.50 198 MET A CA 1
ATOM 1577 C C . MET A 1 198 ? 6.230 13.619 3.785 1.00 91.50 198 MET A C 1
ATOM 1579 O O . MET A 1 198 ? 6.051 13.798 4.993 1.00 91.50 198 MET A O 1
ATOM 1583 N N . SER A 1 199 ? 5.277 13.855 2.876 1.00 94.31 199 SER A N 1
ATOM 1584 C CA . SER A 1 199 ? 3.951 14.316 3.269 1.00 94.31 199 SER A CA 1
ATOM 1585 C C . SER A 1 199 ? 2.808 13.905 2.347 1.00 94.31 199 SER A C 1
ATOM 1587 O O . SER A 1 199 ? 2.655 14.418 1.243 1.00 94.31 199 SER A O 1
ATOM 1589 N N . TRP A 1 200 ? 1.946 13.032 2.856 1.00 93.81 200 TRP A N 1
ATOM 1590 C CA . TRP A 1 200 ? 0.688 12.624 2.231 1.00 93.81 200 TRP A CA 1
ATOM 1591 C C . TRP A 1 200 ? -0.307 12.195 3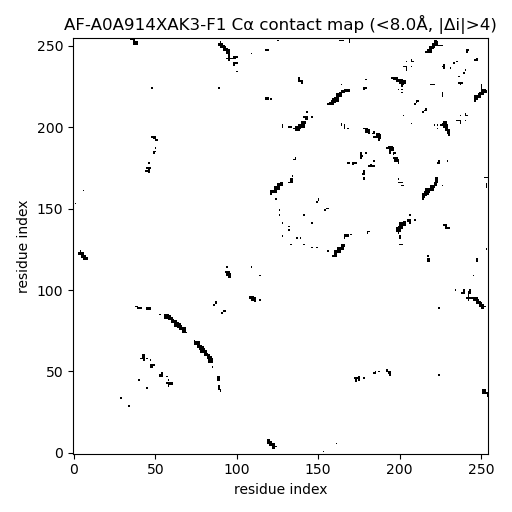.318 1.00 93.81 200 TRP A C 1
ATOM 1593 O O . TRP A 1 200 ? 0.119 11.834 4.427 1.00 93.81 200 TRP A O 1
ATOM 1603 N N . PRO A 1 201 ? -1.620 12.245 3.042 1.00 95.38 201 PRO A N 1
ATOM 1604 C CA . PRO A 1 201 ? -2.614 11.884 4.033 1.00 95.38 201 PRO A CA 1
ATOM 1605 C C . PRO A 1 201 ? -2.789 10.364 4.070 1.00 95.38 201 PRO A C 1
ATOM 1607 O O . PRO A 1 201 ? -2.485 9.672 3.106 1.00 95.38 201 PRO A O 1
ATOM 1610 N N . GLY A 1 202 ? -3.288 9.827 5.174 1.00 94.00 202 GLY A N 1
ATOM 1611 C CA . GLY A 1 202 ? -3.459 8.387 5.349 1.00 94.00 202 GLY A CA 1
ATOM 1612 C C . GLY A 1 202 ? -4.420 8.051 6.480 1.00 94.00 202 GLY A C 1
ATOM 1613 O O . GLY A 1 202 ? -5.136 8.914 6.996 1.00 94.00 202 GLY A O 1
ATOM 1614 N N . LEU A 1 203 ? -4.442 6.786 6.884 1.00 94.75 203 LEU A N 1
ATOM 1615 C CA . LEU A 1 203 ? -5.245 6.312 8.004 1.00 94.75 203 LEU A CA 1
ATOM 1616 C C . LEU A 1 203 ? -4.579 6.669 9.342 1.00 94.75 203 LEU A C 1
ATOM 1618 O O . LEU A 1 203 ? -3.380 6.474 9.533 1.00 94.75 203 LEU A O 1
ATOM 1622 N N . GLY A 1 204 ? -5.357 7.202 10.287 1.00 95.31 204 GLY A N 1
ATOM 1623 C CA . GLY A 1 204 ? -4.896 7.396 11.659 1.00 95.31 204 GLY A CA 1
ATOM 1624 C C . GLY A 1 204 ? -4.832 6.076 12.426 1.00 95.31 204 GLY A C 1
ATOM 1625 O O . GLY A 1 204 ? -5.708 5.224 12.276 1.00 95.31 204 GLY A O 1
ATOM 1626 N N . VAL A 1 205 ? -3.833 5.918 13.298 1.00 93.81 205 VAL A N 1
ATOM 1627 C CA . VAL A 1 205 ? -3.659 4.688 14.093 1.00 93.81 205 VAL A CA 1
ATOM 1628 C C . VAL A 1 205 ? -4.878 4.416 14.973 1.00 93.81 205 VAL A C 1
ATOM 1630 O O . VAL A 1 205 ? -5.360 3.290 15.023 1.00 93.81 205 VAL A O 1
ATOM 1633 N N . GLU A 1 206 ? -5.433 5.450 15.606 1.00 95.38 206 GLU A N 1
ATOM 1634 C CA . GLU A 1 206 ? -6.642 5.338 16.425 1.00 95.38 206 GLU A CA 1
ATOM 1635 C C . GLU A 1 206 ? -7.860 4.887 15.604 1.00 95.38 206 GLU A C 1
ATOM 1637 O O . GLU A 1 206 ? -8.711 4.154 16.106 1.00 95.38 206 GLU A O 1
ATOM 1642 N N . ALA A 1 207 ? -7.953 5.309 14.338 1.00 95.25 207 ALA A N 1
ATOM 1643 C CA . ALA A 1 207 ? -9.017 4.873 13.441 1.00 95.25 207 ALA A CA 1
ATOM 1644 C C . ALA A 1 207 ? -8.822 3.413 13.010 1.00 95.25 207 ALA A C 1
ATOM 1646 O O . ALA A 1 207 ? -9.790 2.656 13.020 1.00 95.25 207 ALA A O 1
ATOM 1647 N N . ALA A 1 208 ? -7.589 2.995 12.709 1.00 92.88 208 ALA A N 1
ATOM 1648 C CA . ALA A 1 208 ? -7.271 1.601 12.398 1.00 92.88 208 ALA A CA 1
ATOM 1649 C C . ALA A 1 208 ? -7.594 0.659 13.572 1.00 92.88 208 ALA A C 1
ATOM 1651 O O . ALA A 1 208 ? -8.296 -0.335 13.391 1.00 92.88 208 ALA A O 1
ATOM 1652 N N . GLU A 1 209 ? -7.159 1.010 14.788 1.00 93.12 209 GLU A N 1
ATOM 1653 C CA . GLU A 1 209 ? -7.482 0.275 16.022 1.00 93.12 209 GLU A CA 1
ATOM 1654 C C . GLU A 1 209 ? -9.002 0.193 16.237 1.00 93.12 209 GLU A C 1
ATOM 1656 O O . GLU A 1 209 ? -9.535 -0.860 16.594 1.00 93.12 209 GLU A O 1
ATOM 1661 N N . TRP A 1 210 ? -9.724 1.291 15.989 1.00 94.69 210 TRP A N 1
ATOM 1662 C CA . TRP A 1 210 ? -11.178 1.314 16.117 1.00 94.69 210 TRP A CA 1
ATOM 1663 C C . TRP A 1 210 ? -11.872 0.415 15.088 1.00 94.69 210 TRP A C 1
ATOM 1665 O O . TRP A 1 210 ? -12.780 -0.323 15.468 1.00 94.69 210 TRP A O 1
ATOM 1675 N N . ILE A 1 211 ? -11.452 0.438 13.819 1.00 92.75 211 ILE A N 1
ATOM 1676 C CA . ILE A 1 211 ? -12.000 -0.428 12.762 1.00 92.75 211 ILE A CA 1
ATOM 1677 C C . ILE A 1 211 ? -11.805 -1.898 13.143 1.00 92.75 211 ILE A C 1
ATOM 1679 O O . ILE A 1 211 ? -12.782 -2.645 13.198 1.00 92.75 211 ILE A O 1
ATOM 1683 N N . LEU A 1 212 ? -10.577 -2.285 13.499 1.00 89.38 212 LEU A N 1
ATOM 1684 C CA . LEU A 1 212 ? -10.251 -3.647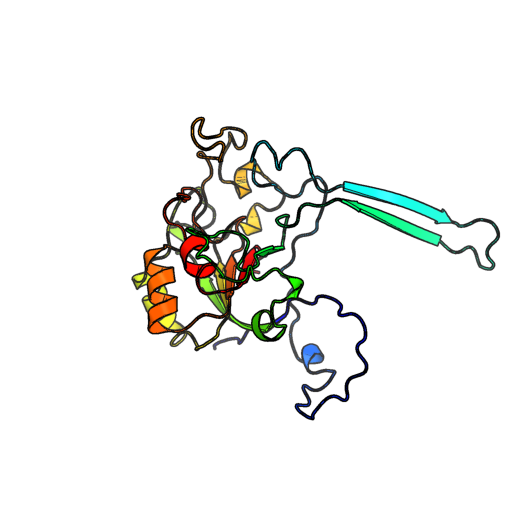 13.931 1.00 89.38 212 LEU A CA 1
ATOM 1685 C C . LEU A 1 212 ? -11.134 -4.105 15.095 1.00 89.38 212 LEU A C 1
ATOM 1687 O O . LEU A 1 212 ? -11.684 -5.201 15.067 1.00 89.38 212 LEU A O 1
ATOM 1691 N N . ALA A 1 213 ? -11.324 -3.245 16.098 1.00 91.12 213 ALA A N 1
ATOM 1692 C CA . ALA A 1 213 ? -12.098 -3.587 17.286 1.00 91.12 213 ALA A CA 1
ATOM 1693 C C . ALA A 1 213 ? -13.625 -3.600 17.073 1.00 91.12 213 ALA A C 1
ATOM 1695 O O . ALA A 1 213 ? -14.332 -4.220 17.865 1.00 91.12 213 ALA A O 1
ATOM 1696 N N . ASN A 1 214 ? -14.156 -2.882 16.075 1.00 91.50 214 ASN A N 1
ATOM 1697 C CA . ASN A 1 214 ? -15.602 -2.623 15.965 1.00 91.50 214 ASN A CA 1
ATOM 1698 C C . ASN A 1 214 ? -16.249 -3.103 14.663 1.00 91.50 214 ASN A C 1
ATOM 1700 O O . ASN A 1 214 ? -17.482 -3.116 14.590 1.00 91.50 214 ASN A O 1
ATOM 1704 N N . ARG A 1 215 ? -15.469 -3.406 13.627 1.00 90.00 215 ARG A N 1
ATOM 1705 C CA . ARG A 1 215 ? -15.973 -3.778 12.296 1.00 90.00 215 ARG A CA 1
ATOM 1706 C C . ARG A 1 215 ? -15.363 -5.060 11.759 1.00 90.00 215 ARG A C 1
ATOM 1708 O O . ARG A 1 215 ? -16.008 -5.709 10.951 1.00 90.00 215 ARG A O 1
ATOM 1715 N N . GLY A 1 216 ? -14.169 -5.430 12.218 1.00 83.12 216 GLY A N 1
ATOM 1716 C CA . GLY A 1 216 ? -13.363 -6.410 11.506 1.00 83.12 216 GLY A CA 1
ATOM 1717 C C . GLY A 1 216 ? -12.755 -5.782 10.254 1.00 83.12 216 GLY A C 1
ATOM 1718 O O . GLY A 1 216 ? -13.155 -4.709 9.795 1.00 83.12 216 GLY A O 1
ATOM 1719 N N . LEU A 1 217 ? -11.722 -6.421 9.738 1.00 84.06 217 LEU A N 1
ATOM 1720 C CA . LEU A 1 217 ? -10.953 -5.928 8.613 1.00 84.06 217 LEU A CA 1
ATOM 1721 C C . LEU A 1 217 ? -10.372 -7.142 7.909 1.00 84.06 217 LEU A C 1
ATOM 1723 O O . LEU A 1 217 ? -9.961 -8.086 8.567 1.00 84.06 217 LEU A O 1
ATOM 1727 N N . LYS A 1 218 ? -10.319 -7.125 6.583 1.00 85.62 218 LYS A N 1
ATOM 1728 C CA . LYS A 1 218 ? -9.581 -8.143 5.830 1.00 85.62 218 LYS A CA 1
ATOM 1729 C C . LYS A 1 218 ? -8.235 -7.611 5.355 1.00 85.62 218 LYS A C 1
ATOM 1731 O O . LYS A 1 218 ? -7.199 -8.237 5.564 1.00 85.62 218 LYS A O 1
ATOM 1736 N N . ALA A 1 219 ? -8.252 -6.428 4.751 1.00 87.44 219 ALA A N 1
ATOM 1737 C CA . ALA A 1 219 ? -7.055 -5.758 4.268 1.00 87.44 219 ALA A CA 1
ATOM 1738 C C . ALA A 1 219 ? -7.247 -4.239 4.251 1.00 87.44 219 ALA A C 1
ATOM 1740 O O . ALA A 1 219 ? -8.377 -3.755 4.146 1.00 87.44 219 ALA A O 1
ATOM 1741 N N . ILE A 1 220 ? -6.143 -3.495 4.306 1.00 90.00 220 ILE A N 1
ATOM 1742 C CA . ILE A 1 220 ? -6.129 -2.039 4.104 1.00 90.00 220 ILE A CA 1
ATOM 1743 C C . ILE A 1 220 ? -5.324 -1.744 2.854 1.00 90.00 220 ILE A C 1
ATOM 1745 O O . ILE A 1 220 ? -4.244 -2.290 2.675 1.00 90.00 220 ILE A O 1
ATOM 1749 N N . GLY A 1 221 ? -5.799 -0.845 2.009 1.00 90.75 221 GLY A N 1
ATOM 1750 C CA . GLY A 1 221 ? -4.991 -0.293 0.941 1.00 90.75 221 GLY A CA 1
ATOM 1751 C C . GLY A 1 221 ? -5.063 1.215 0.848 1.00 90.75 221 GLY A C 1
ATOM 1752 O O . GLY A 1 221 ? -5.931 1.842 1.452 1.00 90.75 221 GLY A O 1
ATOM 1753 N N . ALA A 1 222 ? -4.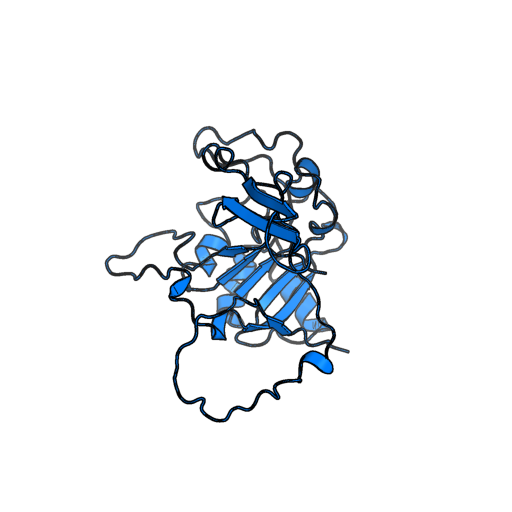141 1.790 0.088 1.00 91.81 222 ALA A N 1
ATOM 1754 C CA . ALA A 1 222 ? -4.127 3.205 -0.253 1.00 91.81 222 ALA A CA 1
ATOM 1755 C C . ALA A 1 222 ? -3.451 3.450 -1.608 1.00 91.81 222 ALA A C 1
ATOM 1757 O O . ALA A 1 222 ? -2.649 2.642 -2.069 1.00 91.81 222 ALA A O 1
ATOM 1758 N N . ASP A 1 223 ? -3.766 4.591 -2.215 1.00 91.75 223 ASP A N 1
ATOM 1759 C CA . ASP A 1 223 ? -3.174 5.134 -3.454 1.00 91.75 223 ASP A CA 1
ATOM 1760 C C . ASP A 1 223 ? -1.863 5.895 -3.275 1.00 91.75 223 ASP A C 1
ATOM 1762 O O . ASP A 1 223 ? -1.201 6.221 -4.265 1.00 91.75 223 ASP A O 1
ATOM 1766 N N . SER A 1 224 ? -1.472 6.137 -2.031 1.00 89.44 224 SER A N 1
ATOM 1767 C CA . SER A 1 224 ? -0.153 6.604 -1.623 1.00 89.44 224 SER A CA 1
ATOM 1768 C C . SER A 1 224 ? 0.866 5.457 -1.569 1.00 89.44 224 SER A C 1
ATOM 1770 O O . SER A 1 224 ? 0.545 4.283 -1.731 1.00 89.44 224 SER A O 1
ATOM 1772 N N . ILE A 1 225 ? 2.136 5.794 -1.312 1.00 86.94 225 ILE A N 1
ATOM 1773 C CA . ILE A 1 225 ? 3.208 4.798 -1.116 1.00 86.94 225 ILE A CA 1
ATOM 1774 C C . ILE A 1 225 ? 3.032 3.952 0.159 1.00 86.94 225 ILE A C 1
ATOM 1776 O O . ILE A 1 225 ? 3.744 2.974 0.363 1.00 86.94 225 ILE A O 1
ATOM 1780 N N . SER A 1 226 ? 2.139 4.394 1.041 1.00 88.25 226 SER A N 1
ATOM 1781 C CA . SER A 1 226 ? 1.792 3.780 2.314 1.00 88.25 226 SER A CA 1
ATOM 1782 C C . SER A 1 226 ? 0.418 4.286 2.735 1.00 88.25 226 SER A C 1
ATOM 1784 O O . SER A 1 226 ? 0.132 5.474 2.583 1.00 88.25 226 SER A O 1
ATOM 1786 N N . PHE A 1 227 ? -0.409 3.425 3.317 1.00 88.44 227 PHE A N 1
ATOM 1787 C CA . PHE A 1 227 ? -1.684 3.804 3.938 1.00 88.44 227 PHE A CA 1
ATOM 1788 C C . PHE A 1 227 ? -1.502 4.544 5.275 1.00 88.44 227 PHE A C 1
ATOM 1790 O O . PHE A 1 227 ? -2.444 5.175 5.752 1.00 88.44 227 PHE A O 1
ATOM 1797 N N . ASP A 1 228 ? -0.311 4.503 5.882 1.00 91.88 228 ASP A N 1
ATOM 1798 C CA . ASP A 1 228 ? 0.064 5.441 6.943 1.00 91.88 228 ASP A CA 1
ATOM 1799 C C . ASP A 1 228 ? 0.291 6.843 6.361 1.00 91.88 228 ASP A C 1
ATOM 1801 O O . ASP A 1 228 ? 0.791 6.977 5.248 1.00 91.88 228 ASP A O 1
ATOM 1805 N N . ALA A 1 229 ? -0.004 7.894 7.129 1.00 92.06 229 ALA A N 1
ATOM 1806 C CA . ALA A 1 229 ? 0.340 9.265 6.739 1.00 92.06 229 ALA A CA 1
ATOM 1807 C C . ALA A 1 229 ? 1.868 9.484 6.675 1.00 92.06 229 ALA A C 1
ATOM 1809 O O . ALA A 1 229 ? 2.634 8.819 7.375 1.00 92.06 229 ALA A O 1
ATOM 1810 N N . GLY A 1 230 ? 2.319 10.452 5.870 1.00 89.50 230 GLY A N 1
ATOM 1811 C CA . GLY A 1 230 ? 3.744 10.658 5.554 1.00 89.50 230 GLY A CA 1
ATOM 1812 C C . GLY A 1 230 ? 4.678 10.943 6.742 1.00 89.50 230 GLY A C 1
ATOM 1813 O O . GLY A 1 230 ? 5.881 10.712 6.638 1.00 89.50 230 GLY A O 1
ATOM 1814 N N . ASP A 1 231 ? 4.144 11.382 7.887 1.00 87.69 231 ASP A N 1
ATOM 1815 C CA . ASP A 1 231 ? 4.885 11.648 9.132 1.00 87.69 231 ASP A CA 1
ATOM 1816 C C . ASP A 1 231 ? 4.868 10.479 10.134 1.00 87.69 231 ASP A C 1
ATOM 1818 O O . ASP A 1 231 ? 5.068 10.672 11.339 1.00 87.69 231 ASP A O 1
ATOM 1822 N N . VAL A 1 232 ? 4.578 9.268 9.662 1.00 80.38 232 VAL A N 1
ATOM 1823 C CA . VAL A 1 232 ? 4.441 8.082 10.507 1.00 80.38 232 VAL A CA 1
ATOM 1824 C C . VAL A 1 232 ? 5.699 7.767 11.321 1.00 80.38 232 VAL A C 1
ATOM 1826 O O . VAL A 1 232 ? 6.834 7.844 10.852 1.00 80.38 232 VAL A O 1
ATOM 1829 N N . SER A 1 233 ? 5.483 7.340 12.567 1.00 76.44 233 SER A N 1
ATOM 1830 C CA . SER A 1 233 ? 6.531 6.838 13.451 1.00 76.44 233 SER A CA 1
ATOM 1831 C C . SER A 1 233 ? 6.553 5.312 13.462 1.00 76.44 233 SER A C 1
ATOM 1833 O O . SER A 1 233 ? 5.532 4.672 13.703 1.00 76.44 233 SER A O 1
ATOM 1835 N N . LEU A 1 234 ? 7.745 4.719 13.354 1.00 70.44 234 LEU A N 1
ATOM 1836 C CA . LEU A 1 234 ? 7.947 3.270 13.508 1.00 70.44 234 LEU A CA 1
ATOM 1837 C C . LEU A 1 234 ? 7.572 2.739 14.901 1.00 70.44 234 LEU A C 1
ATOM 1839 O O . LEU A 1 234 ? 7.424 1.534 15.085 1.00 70.44 234 LEU A O 1
ATOM 1843 N N . SER A 1 235 ? 7.443 3.613 15.904 1.00 77.88 235 SER A N 1
ATOM 1844 C CA . SER A 1 235 ? 7.049 3.197 17.254 1.00 77.88 235 SER A CA 1
ATOM 1845 C C . SER A 1 235 ? 5.563 2.852 17.373 1.00 77.88 235 SER A C 1
ATOM 1847 O O . SER A 1 235 ? 5.201 2.065 18.253 1.00 77.88 235 SER A O 1
ATOM 1849 N N . ARG A 1 236 ? 4.717 3.464 16.534 1.00 84.94 236 ARG A N 1
ATOM 1850 C CA . ARG A 1 236 ? 3.266 3.261 16.491 1.00 84.94 236 ARG A CA 1
ATOM 1851 C C . ARG A 1 236 ? 2.720 3.779 15.158 1.00 84.94 236 ARG A C 1
ATOM 1853 O O . ARG A 1 236 ? 2.636 4.989 14.952 1.00 84.94 236 ARG A O 1
ATOM 1860 N N . SER A 1 237 ? 2.334 2.842 14.303 1.00 89.94 237 SER A N 1
ATOM 1861 C CA . SER A 1 237 ? 1.791 3.062 12.961 1.00 89.94 237 SER A CA 1
ATOM 1862 C C . SER A 1 237 ? 0.650 2.094 12.652 1.00 89.94 237 SER A C 1
ATOM 1864 O O . SER A 1 237 ? 0.486 1.075 13.335 1.00 89.94 237 SER A O 1
ATOM 1866 N N . VAL A 1 238 ? -0.107 2.372 11.595 1.00 90.12 238 VAL A N 1
ATOM 1867 C CA . VAL A 1 238 ? -1.137 1.471 11.076 1.00 90.12 238 VAL A CA 1
ATOM 1868 C C . VAL A 1 238 ? -0.508 0.144 10.650 1.00 90.12 238 VAL A C 1
ATOM 1870 O O . VAL A 1 238 ? -1.086 -0.899 10.953 1.00 90.12 238 VAL A O 1
ATOM 1873 N N . HIS A 1 239 ? 0.703 0.150 10.072 1.00 88.81 239 HIS A N 1
ATOM 1874 C CA . HIS A 1 239 ? 1.466 -1.081 9.815 1.00 88.81 239 HIS A CA 1
ATOM 1875 C C . HIS A 1 239 ? 1.621 -1.927 11.086 1.00 88.81 239 HIS A C 1
ATOM 1877 O O . HIS A 1 239 ? 1.272 -3.105 11.098 1.00 88.81 239 HIS A O 1
ATOM 1883 N N . THR A 1 240 ? 2.108 -1.328 12.181 1.00 85.31 240 THR A N 1
ATOM 1884 C CA . THR A 1 240 ? 2.378 -2.077 13.422 1.00 85.31 240 THR A CA 1
ATOM 1885 C C . THR A 1 240 ? 1.128 -2.638 14.089 1.00 85.31 240 THR A C 1
ATOM 1887 O O . THR A 1 240 ? 1.254 -3.602 14.836 1.00 85.31 240 THR A O 1
ATOM 1890 N N . VAL A 1 241 ? -0.039 -2.034 13.844 1.00 84.06 241 VAL A N 1
ATOM 1891 C CA . VAL A 1 241 ? -1.335 -2.482 14.373 1.00 84.06 241 VAL A CA 1
ATOM 1892 C C . VAL A 1 241 ? -1.973 -3.537 13.462 1.00 84.06 241 VAL A C 1
ATOM 1894 O O . VAL A 1 241 ? -2.555 -4.499 13.950 1.00 84.06 241 VAL A O 1
ATOM 1897 N N . SER A 1 242 ? -1.853 -3.390 12.143 1.00 80.31 242 SER A N 1
ATOM 1898 C CA . SER A 1 242 ? -2.554 -4.249 11.178 1.00 80.31 242 SER A CA 1
ATOM 1899 C C . SER A 1 242 ? -1.799 -5.553 10.914 1.00 80.31 242 SER A C 1
ATOM 1901 O O . SER A 1 242 ? -2.391 -6.632 10.978 1.00 80.31 242 SER A O 1
ATOM 1903 N N . CYS A 1 243 ? -0.477 -5.477 10.710 1.00 72.12 243 CYS A N 1
ATOM 1904 C CA . CYS A 1 243 ? 0.372 -6.650 10.482 1.00 72.12 243 CYS A CA 1
ATOM 1905 C C . CYS A 1 243 ? 0.443 -7.565 11.710 1.00 72.12 243 CYS A C 1
ATOM 1907 O O . CYS A 1 243 ? 0.522 -8.784 11.568 1.00 72.12 243 CYS A O 1
ATOM 1909 N N . SER A 1 244 ? 0.372 -7.005 12.926 1.00 60.03 244 SER A N 1
ATOM 1910 C CA . SER A 1 244 ? 0.334 -7.813 14.153 1.00 60.03 244 SER A CA 1
ATOM 1911 C C . SER A 1 244 ? -0.924 -8.668 14.269 1.00 60.03 244 SER A C 1
ATOM 1913 O O . SER A 1 244 ? -0.889 -9.700 14.933 1.00 60.03 244 SER A O 1
ATOM 1915 N N . GLU A 1 245 ? -2.001 -8.256 13.606 1.00 58.72 245 GLU A N 1
ATOM 1916 C CA . GLU A 1 245 ? -3.280 -8.964 13.562 1.00 58.72 245 GLU A CA 1
ATOM 1917 C C . GLU A 1 245 ? -3.445 -9.766 12.254 1.00 58.72 245 GLU A C 1
ATOM 1919 O O . GLU A 1 245 ? -4.532 -10.233 11.943 1.00 58.72 245 GLU A O 1
ATOM 1924 N N . SER A 1 246 ? -2.356 -9.966 11.500 1.00 56.53 246 SER A N 1
ATOM 1925 C CA . SER A 1 246 ? -2.307 -10.750 10.254 1.00 56.53 246 SER A CA 1
ATOM 1926 C C . SER A 1 246 ? -3.123 -10.210 9.074 1.00 56.53 246 SER A C 1
ATOM 1928 O O . SER A 1 246 ? -3.460 -10.968 8.168 1.00 56.53 246 SER A O 1
ATOM 1930 N N . HIS A 1 247 ? -3.383 -8.904 9.036 1.00 59.69 247 HIS A N 1
ATOM 1931 C CA . HIS A 1 247 ? -4.062 -8.275 7.902 1.00 59.69 247 HIS A CA 1
ATOM 1932 C C . HIS A 1 247 ? -3.088 -7.950 6.772 1.00 59.69 247 HIS A C 1
ATOM 1934 O O . HIS A 1 247 ? -1.936 -7.577 7.010 1.00 59.69 247 HIS A O 1
ATOM 1940 N N . LEU A 1 248 ? -3.579 -8.065 5.540 1.00 61.88 248 LEU A N 1
ATOM 1941 C CA . LEU A 1 248 ? -2.842 -7.699 4.336 1.00 61.88 248 LEU A CA 1
ATOM 1942 C C . LEU A 1 248 ? -2.910 -6.209 4.077 1.00 61.88 248 LEU A C 1
ATOM 1944 O O . LEU A 1 248 ? -3.909 -5.551 4.387 1.00 61.88 248 LEU A O 1
ATOM 1948 N N . LEU A 1 249 ? -1.871 -5.704 3.427 1.00 67.62 249 LEU A N 1
ATOM 1949 C CA . LEU A 1 249 ? -1.809 -4.308 3.042 1.00 67.62 249 LEU A CA 1
ATOM 1950 C C . LEU A 1 249 ? -1.590 -4.175 1.543 1.00 67.62 249 LEU A C 1
ATOM 1952 O O . LEU A 1 249 ? -0.868 -4.975 0.956 1.00 67.62 249 LEU A O 1
ATOM 1956 N N . ILE A 1 250 ? -2.237 -3.190 0.927 1.00 69.00 250 ILE A N 1
ATOM 1957 C CA . ILE A 1 250 ? -2.266 -3.009 -0.522 1.00 69.00 250 ILE A CA 1
ATOM 1958 C C . ILE A 1 250 ? -1.891 -1.566 -0.865 1.00 69.00 250 ILE A C 1
ATOM 1960 O O . ILE A 1 250 ? -2.708 -0.657 -0.743 1.00 69.00 250 ILE A O 1
ATOM 1964 N N . ASN A 1 251 ? -0.690 -1.334 -1.377 1.00 68.19 251 ASN A N 1
ATOM 1965 C CA . ASN A 1 251 ? -0.369 -0.040 -1.982 1.00 68.19 251 ASN A CA 1
ATOM 1966 C C . ASN A 1 251 ? -0.781 -0.115 -3.452 1.00 68.19 251 ASN A C 1
ATOM 1968 O O . ASN A 1 251 ? -0.257 -0.953 -4.175 1.00 68.19 251 ASN A O 1
ATOM 1972 N N . SER A 1 252 ? -1.773 0.660 -3.894 1.00 60.03 252 SER A N 1
ATOM 1973 C CA . SER A 1 252 ? -2.437 0.481 -5.195 1.00 60.03 252 SER A CA 1
ATOM 1974 C C . SER A 1 252 ? -3.222 1.718 -5.602 1.00 60.03 252 SER A C 1
ATOM 1976 O O . SER A 1 252 ? -3.779 2.405 -4.761 1.00 60.03 252 SER A O 1
ATOM 1978 N N . LYS A 1 253 ? -3.352 1.977 -6.902 1.00 70.19 253 LYS A N 1
ATOM 1979 C CA . LYS A 1 253 ? -4.220 3.039 -7.427 1.00 70.19 253 LYS A CA 1
ATOM 1980 C C . LYS A 1 253 ? -5.658 2.881 -6.901 1.00 70.19 253 LYS A C 1
ATOM 1982 O O . LYS A 1 253 ? -6.161 1.765 -6.808 1.00 70.19 253 LYS A O 1
ATOM 1987 N N . SER A 1 254 ? -6.328 3.992 -6.607 1.00 56.47 254 SER A N 1
ATOM 1988 C CA . SER A 1 254 ? -7.672 4.043 -5.999 1.00 56.47 254 SER A CA 1
ATOM 1989 C C . SER A 1 254 ? -8.806 4.381 -6.987 1.00 56.47 254 SER A C 1
ATOM 1991 O O . SER A 1 254 ? -9.932 4.657 -6.561 1.00 56.47 254 SER A O 1
ATOM 1993 N N . SER A 1 255 ? -8.506 4.417 -8.295 1.00 54.09 255 SER A N 1
ATOM 1994 C CA . SER A 1 255 ? -9.393 4.924 -9.359 1.00 54.09 255 SER A CA 1
ATOM 1995 C C . SER A 1 255 ? -10.376 3.900 -9.909 1.00 54.09 255 SER A C 1
ATOM 1997 O O . SER A 1 255 ? -9.878 2.824 -10.313 1.00 54.09 255 SER A O 1
#

Sequence (255 aa):
MSRAVLLTAILFVGASAAPLQPGTISQTWWRHCELLDMTYSLSNETTIVPIKNYIKYPFELTPLVKGMVPGVPNDYYLHVGKFCSMEHFGTHLDAPNHVLRTLKEGQEMFTLEKVPLTDVIGEACVIDVPEEHKYVRSNYKLTIDDIKKWEAINGLLHEDCIIIIRTGQERFWGNQNDFLGTDTPEQLDPKTGFPNTMSWPGLGVEAAEWILANRGLKAIGADSISFDAGDVSLSRSVHTVSCSESHLLINSKSS

Mean predicted aligned error: 8.76 Å

Nearest PDB structures (foldseek):
  5nmp-assembly5_J  TM=7.759E-01  e=2.227E-12  Ralstonia pseudosolanacearum GMI1000
  4m8d-assembly2_C  TM=8.298E-01  e=4.386E-11  Roseibium aggregatum IAM 12614
  8f9x-assembly2_D  TM=8.605E-01  e=2.193E-10  Ruegeria pomeroyi DSS-3
  2x0f-assembly1_A  TM=2.125E-01  e=5.603E+00  Geobacillus stearothermophilus

Radius of gyration: 20.31 Å; Cα contacts (8 Å, |Δi|>4): 466; chains: 1; bounding box: 47×51×62 Å

Secondary structure (DSSP, 8-state):
----EEEE----PPP---PPPS----TTGGGGS-----PPPP-TTS-----TTTTTS--EEEEEEEEE-TTSTT--EEEEEEEE--SSSSSEEE-TTSS-S---TT-----GGGS-GGGSEEEEEEEEPPGGGTTS----EE-HHHHHHHHHHH-SPPTTPEEEEE-SGGGGTT-HHHHTT-S-TT-B-TTT-SB-S----EE-HHHHHHHHHHT--SEEEESSS-SB-TT-BTTB-HHHHHGGGT-EEEE----

InterPro domains:
  IPR007325 Kynurenine formamidase/cyclase-like [PF04199]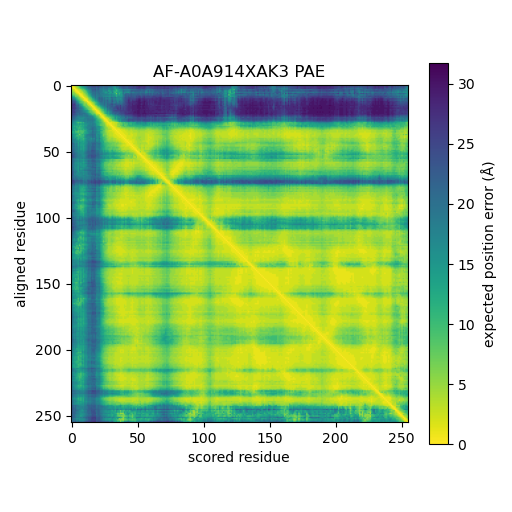 (37-229)
  IPR007325 Kynurenine formamidase/cyclase-like [PTHR31118] (31-246)
  IPR037175 Kynurenine formamidase superfamily [G3DSA:3.50.30.50] (23-251)
  IPR037175 Kynurenine formamidase superfamily [SSF102198] (33-243)

pLDDT: mean 81.23, std 16.27, range [28.25, 98.06]

Organism: NCBI:txid2011161